Protein AF-A0A811XTU0-F1 (afdb_monomer_lite)

Structure (mmCIF, N/CA/C/O backbone):
data_AF-A0A811XTU0-F1
#
_entry.id   AF-A0A811XTU0-F1
#
loop_
_atom_site.group_PDB
_atom_site.id
_atom_site.type_symbol
_atom_site.label_atom_id
_atom_site.label_alt_id
_atom_site.label_comp_id
_atom_site.label_asym_id
_atom_site.label_entity_id
_atom_site.label_seq_id
_atom_site.pdbx_PDB_ins_code
_atom_site.Cartn_x
_atom_site.Cartn_y
_atom_site.Cartn_z
_atom_site.occupancy
_atom_site.B_iso_or_equiv
_atom_site.auth_seq_id
_atom_site.auth_comp_id
_atom_site.auth_asym_id
_atom_site.auth_atom_id
_atom_site.pdbx_PDB_model_num
ATOM 1 N N . MET A 1 1 ? -3.260 -1.398 10.319 1.00 84.06 1 MET A N 1
ATOM 2 C CA . MET A 1 1 ? -4.445 -1.169 9.437 1.00 84.06 1 MET A CA 1
ATOM 3 C C . MET A 1 1 ? -5.298 -2.436 9.455 1.00 84.06 1 MET A C 1
ATOM 5 O O . MET A 1 1 ? -4.727 -3.474 9.735 1.00 84.06 1 MET A O 1
ATOM 9 N N . HIS A 1 2 ? -6.619 -2.384 9.254 1.00 89.19 2 HIS A N 1
ATOM 10 C CA . HIS A 1 2 ? -7.423 -3.620 9.229 1.00 89.19 2 HIS A CA 1
ATOM 11 C C . HIS A 1 2 ? -7.182 -4.405 7.934 1.00 89.19 2 HIS A C 1
ATOM 13 O O . HIS A 1 2 ? -7.069 -3.763 6.881 1.00 89.19 2 HIS A O 1
ATOM 19 N N . ILE A 1 3 ? -7.145 -5.740 7.990 1.00 86.69 3 ILE A N 1
ATOM 20 C CA . ILE A 1 3 ? -6.855 -6.583 6.818 1.00 86.69 3 ILE A CA 1
ATOM 21 C C . ILE A 1 3 ? -7.876 -6.377 5.689 1.00 86.69 3 ILE A C 1
ATOM 23 O O . ILE A 1 3 ? -7.485 -5.993 4.588 1.00 86.69 3 ILE A O 1
ATOM 27 N N . GLY A 1 4 ? -9.180 -6.421 5.987 1.00 87.88 4 GLY A N 1
ATOM 28 C CA . GLY A 1 4 ? -10.233 -6.196 4.982 1.00 87.88 4 GLY A CA 1
ATOM 29 C C . GLY A 1 4 ? -10.192 -4.805 4.327 1.00 87.88 4 GLY A C 1
ATOM 30 O O . GLY A 1 4 ? -10.504 -4.628 3.148 1.00 87.88 4 GLY A O 1
ATOM 31 N N . LYS A 1 5 ? -9.728 -3.782 5.060 1.00 89.25 5 LYS A N 1
ATOM 32 C CA . LYS A 1 5 ? -9.505 -2.448 4.479 1.00 89.25 5 LYS A CA 1
ATOM 33 C C . LYS A 1 5 ? -8.296 -2.445 3.543 1.00 89.25 5 LYS A C 1
ATOM 35 O O . LYS A 1 5 ? -8.312 -1.739 2.538 1.00 89.25 5 LYS A O 1
ATOM 40 N N . ALA A 1 6 ? -7.252 -3.201 3.873 1.00 87.50 6 ALA A N 1
ATOM 41 C CA . ALA A 1 6 ? -6.055 -3.319 3.053 1.00 87.50 6 ALA A CA 1
ATOM 42 C C . ALA A 1 6 ? -6.293 -4.087 1.758 1.00 87.50 6 ALA A C 1
ATOM 44 O O . ALA A 1 6 ? -5.878 -3.617 0.699 1.00 87.50 6 ALA A O 1
ATOM 45 N N . THR A 1 7 ? -7.020 -5.200 1.815 1.00 87.94 7 THR A N 1
ATOM 46 C CA . THR A 1 7 ? -7.369 -5.968 0.616 1.00 87.94 7 THR A CA 1
ATOM 47 C C . THR A 1 7 ? -8.271 -5.161 -0.312 1.00 87.94 7 THR A C 1
ATOM 49 O O . THR A 1 7 ? -8.015 -5.102 -1.517 1.00 87.94 7 THR A O 1
ATOM 52 N N . LYS A 1 8 ? -9.253 -4.429 0.234 1.00 91.44 8 LYS A N 1
ATOM 53 C CA . LYS A 1 8 ? -10.057 -3.474 -0.544 1.00 91.44 8 LYS A CA 1
ATOM 54 C C . LYS A 1 8 ? -9.202 -2.380 -1.188 1.00 91.44 8 LYS A C 1
ATOM 56 O O . LYS A 1 8 ? -9.314 -2.162 -2.391 1.00 91.44 8 LYS A O 1
ATOM 61 N N . TYR A 1 9 ? -8.327 -1.737 -0.410 1.00 88.00 9 TYR A N 1
ATOM 62 C CA . TYR A 1 9 ? -7.431 -0.689 -0.909 1.00 88.00 9 TYR A CA 1
ATOM 63 C C . TYR A 1 9 ? -6.624 -1.167 -2.124 1.00 88.00 9 TYR A C 1
ATOM 65 O O . TYR A 1 9 ? -6.494 -0.462 -3.118 1.00 88.00 9 TYR A O 1
ATOM 73 N N . LEU A 1 10 ? -6.115 -2.394 -2.081 1.00 87.88 10 LEU A N 1
ATOM 74 C CA . LEU A 1 10 ? -5.299 -2.934 -3.165 1.00 87.88 10 LEU A CA 1
ATOM 75 C C . LEU A 1 10 ? -6.089 -3.284 -4.407 1.00 87.88 10 LEU A C 1
ATOM 77 O O . LEU A 1 10 ? -5.620 -3.002 -5.506 1.00 87.88 10 LEU A O 1
ATOM 81 N N . LYS A 1 11 ? -7.295 -3.833 -4.238 1.00 91.00 11 LYS A N 1
ATOM 82 C CA . LYS A 1 11 ? -8.228 -4.020 -5.352 1.00 91.00 11 LYS A CA 1
ATOM 83 C C . LYS A 1 11 ? -8.506 -2.672 -6.028 1.00 91.00 11 LYS A C 1
ATOM 85 O O . LYS A 1 11 ? -8.428 -2.571 -7.250 1.00 91.00 11 LYS A O 1
ATOM 90 N N . ASP A 1 12 ? -8.722 -1.617 -5.243 1.00 90.62 12 ASP A N 1
ATOM 91 C CA . ASP A 1 12 ? -8.933 -0.261 -5.760 1.00 90.62 12 ASP A CA 1
ATOM 92 C C . ASP A 1 12 ? -7.683 0.327 -6.444 1.00 90.62 12 ASP A C 1
ATOM 94 O O . ASP A 1 12 ? -7.819 1.051 -7.433 1.00 90.62 12 ASP A O 1
ATOM 98 N N . VAL A 1 13 ? -6.472 -0.007 -5.982 1.00 87.62 13 VAL A N 1
ATOM 99 C CA . VAL A 1 13 ? -5.205 0.374 -6.638 1.00 87.62 13 VAL A CA 1
ATOM 100 C C . VAL A 1 13 ? -5.031 -0.335 -7.978 1.00 87.62 13 VAL A C 1
ATOM 102 O O . VAL A 1 13 ? -4.662 0.310 -8.960 1.00 87.62 13 VAL A O 1
ATOM 105 N N . THR A 1 14 ? -5.330 -1.634 -8.062 1.00 90.25 14 THR A N 1
ATOM 106 C CA . THR A 1 14 ? -5.298 -2.380 -9.331 1.00 90.25 14 THR A CA 1
ATOM 107 C C . THR A 1 14 ? -6.293 -1.799 -10.337 1.00 90.25 14 THR A C 1
ATOM 109 O O . THR A 1 14 ? -5.982 -1.695 -11.521 1.00 90.25 14 THR A O 1
ATOM 112 N N . LEU A 1 15 ? -7.453 -1.344 -9.854 1.00 93.38 15 LEU A N 1
ATOM 113 C CA . LEU A 1 15 ? -8.471 -0.647 -10.646 1.00 93.38 15 LEU A CA 1
ATOM 114 C C . LEU A 1 15 ? -8.172 0.849 -10.871 1.00 93.38 15 LEU A C 1
ATOM 116 O O . LEU A 1 15 ? -9.004 1.546 -11.446 1.00 93.38 15 LEU A O 1
ATOM 120 N N . GLN A 1 16 ? -7.021 1.359 -10.414 1.00 86.88 16 GLN A N 1
ATOM 121 C CA . GLN A 1 16 ? -6.591 2.763 -10.536 1.00 86.88 16 GLN A CA 1
ATOM 122 C C . GLN A 1 16 ? -7.554 3.800 -9.917 1.00 86.88 16 GLN A C 1
ATOM 124 O O . GLN A 1 16 ? -7.492 4.995 -10.222 1.00 86.88 16 GLN A O 1
ATOM 129 N N . LYS A 1 17 ? -8.434 3.369 -9.007 1.00 89.25 17 LYS A N 1
ATOM 130 C CA . LYS A 1 17 ? -9.354 4.247 -8.264 1.00 89.25 17 LYS A CA 1
ATOM 131 C C . LYS A 1 17 ? -8.634 4.998 -7.148 1.00 89.25 17 LYS A C 1
ATOM 133 O O . LYS A 1 17 ? -8.980 6.136 -6.836 1.00 89.25 17 LYS A O 1
ATOM 138 N N . GLN A 1 18 ? -7.628 4.358 -6.558 1.00 86.69 18 GLN A N 1
ATOM 139 C CA . GLN A 1 18 ? -6.755 4.933 -5.540 1.00 86.69 18 GLN A CA 1
ATOM 140 C C . GLN A 1 18 ? -5.290 4.757 -5.943 1.00 86.69 18 GLN A C 1
ATOM 142 O O . GLN A 1 18 ? -4.940 3.827 -6.664 1.00 86.69 18 GLN A O 1
ATOM 147 N N . CYS A 1 19 ? -4.417 5.650 -5.473 1.00 86.19 19 CYS A N 1
ATOM 148 C CA . CYS A 1 19 ? -2.989 5.601 -5.785 1.00 86.19 19 CYS A CA 1
ATOM 149 C C . CYS A 1 19 ? -2.137 5.312 -4.545 1.00 86.19 19 CYS A C 1
ATOM 151 O O . CYS A 1 19 ? -2.495 5.704 -3.429 1.00 86.19 19 CYS A O 1
ATOM 153 N N . VAL A 1 20 ? -0.969 4.701 -4.757 1.00 87.81 20 VAL A N 1
ATOM 154 C CA . VAL A 1 20 ? 0.051 4.514 -3.717 1.00 87.81 20 VAL A CA 1
ATOM 155 C C . VAL A 1 20 ? 0.967 5.744 -3.678 1.00 87.81 20 VAL A C 1
ATOM 157 O O . VAL A 1 20 ? 1.590 6.074 -4.690 1.00 87.81 20 VAL A O 1
ATOM 160 N N . PRO A 1 21 ? 1.087 6.444 -2.538 1.00 87.88 21 PRO A N 1
ATOM 161 C CA . PRO A 1 21 ? 1.941 7.621 -2.443 1.00 87.88 21 PRO A CA 1
ATOM 162 C C . PRO A 1 21 ? 3.430 7.243 -2.358 1.00 87.88 21 PRO A C 1
ATOM 164 O O . PRO A 1 21 ? 3.888 6.645 -1.382 1.00 87.88 21 PRO A O 1
ATOM 167 N N . PHE A 1 22 ? 4.222 7.669 -3.344 1.00 87.38 22 PHE A N 1
ATOM 168 C CA . PHE A 1 22 ? 5.677 7.484 -3.364 1.00 87.38 22 PHE A CA 1
ATOM 169 C C . PHE A 1 22 ? 6.380 8.533 -2.493 1.00 87.38 22 PHE A C 1
ATOM 171 O O . PHE A 1 22 ? 6.582 9.672 -2.908 1.00 87.38 22 PHE A O 1
ATOM 178 N N . ARG A 1 23 ? 6.764 8.150 -1.269 1.00 86.50 23 ARG A N 1
ATOM 179 C CA . ARG A 1 23 ? 7.398 9.069 -0.302 1.00 86.50 23 ARG A CA 1
ATOM 180 C C . ARG A 1 23 ? 8.921 9.140 -0.404 1.00 86.50 23 ARG A C 1
ATOM 182 O O . ARG A 1 23 ? 9.480 10.228 -0.376 1.00 86.50 23 ARG A O 1
ATOM 189 N N . ARG A 1 24 ? 9.592 7.987 -0.489 1.00 90.00 24 ARG A N 1
ATOM 190 C CA . ARG A 1 24 ? 11.065 7.899 -0.448 1.00 90.00 24 ARG A CA 1
ATOM 191 C C . ARG A 1 24 ? 11.703 7.894 -1.835 1.00 90.00 24 ARG A C 1
ATOM 193 O O . ARG A 1 24 ? 12.684 8.589 -2.061 1.00 90.00 24 ARG A O 1
ATOM 200 N N . TYR A 1 25 ? 11.167 7.085 -2.744 1.00 89.50 25 TYR A N 1
ATOM 201 C CA . TYR A 1 25 ? 11.685 6.918 -4.102 1.00 89.50 25 TYR A CA 1
ATOM 202 C C . TYR A 1 25 ? 10.768 7.648 -5.086 1.00 89.50 25 TYR A C 1
ATOM 204 O O . TYR A 1 25 ? 9.874 7.045 -5.666 1.00 89.50 25 TYR A O 1
ATOM 212 N N . ASN A 1 26 ? 10.952 8.962 -5.214 1.00 89.88 26 ASN A N 1
ATOM 213 C CA . ASN A 1 26 ? 10.073 9.857 -5.979 1.00 89.88 26 ASN A CA 1
ATOM 214 C C . ASN A 1 26 ? 10.756 10.529 -7.190 1.00 89.88 26 ASN A C 1
ATOM 216 O O . ASN A 1 26 ? 10.162 11.395 -7.830 1.00 89.88 26 ASN A O 1
ATOM 220 N N . GLY A 1 27 ? 11.987 10.138 -7.534 1.00 92.56 27 GLY A N 1
ATOM 221 C CA . GLY A 1 27 ? 12.699 10.669 -8.698 1.00 92.56 27 GLY A CA 1
ATOM 222 C C . GLY A 1 27 ? 12.042 10.237 -10.012 1.00 92.56 27 GLY A C 1
ATOM 223 O O . GLY A 1 27 ? 12.000 9.049 -10.313 1.00 92.56 27 GLY A O 1
ATOM 224 N N . GLY A 1 28 ? 11.528 11.196 -10.787 1.00 91.50 28 GLY A N 1
ATOM 225 C CA . GLY A 1 28 ? 10.865 10.936 -12.073 1.00 91.50 28 GLY A CA 1
ATOM 226 C C . GLY A 1 28 ? 9.410 10.453 -11.975 1.00 91.50 28 GLY A C 1
ATOM 227 O O . GLY A 1 28 ? 8.817 10.130 -13.001 1.00 91.50 28 GLY A O 1
ATOM 228 N N . VAL A 1 29 ? 8.818 10.417 -10.775 1.00 90.19 29 VAL A N 1
ATOM 229 C CA . VAL A 1 29 ? 7.409 10.031 -10.581 1.00 90.19 29 VAL A CA 1
ATOM 230 C C . VAL A 1 29 ? 6.492 11.224 -10.879 1.00 90.19 29 VAL A C 1
ATOM 232 O O . VAL A 1 29 ? 6.717 12.333 -10.392 1.00 90.19 29 VAL A O 1
ATOM 235 N N . GLY A 1 30 ? 5.452 11.003 -11.688 1.00 86.56 30 GLY A N 1
ATOM 236 C CA . GLY A 1 30 ? 4.465 12.025 -12.051 1.00 86.56 30 GLY A CA 1
ATOM 237 C C . GLY A 1 30 ? 3.569 12.464 -10.884 1.00 86.56 30 GLY A C 1
ATOM 238 O O . GLY A 1 30 ? 3.470 11.796 -9.855 1.00 86.56 30 GLY A O 1
ATOM 239 N N . ARG A 1 31 ? 2.884 13.602 -11.044 1.00 87.19 31 ARG A N 1
ATOM 240 C CA . ARG A 1 31 ? 1.917 14.111 -10.056 1.00 87.19 31 ARG A CA 1
ATOM 241 C C . ARG A 1 31 ? 0.526 13.538 -10.336 1.00 87.19 31 ARG A C 1
ATOM 243 O O . ARG A 1 31 ? 0.100 13.514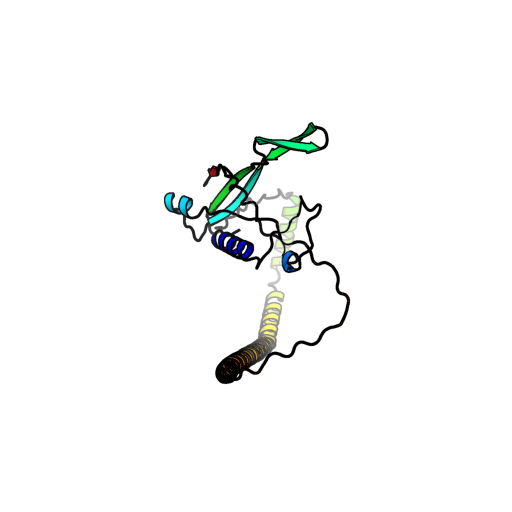 -11.484 1.00 87.19 31 ARG A O 1
ATOM 250 N N . CYS A 1 32 ? -0.198 13.146 -9.290 1.00 82.81 32 CYS A N 1
ATOM 251 C CA . CYS A 1 32 ? -1.586 12.688 -9.384 1.00 82.81 32 CYS A CA 1
ATOM 252 C C . CYS A 1 32 ? -2.454 13.374 -8.317 1.00 82.81 32 CYS A C 1
ATOM 254 O O . CYS A 1 32 ? -1.995 13.617 -7.201 1.00 82.81 32 CYS A O 1
ATOM 256 N N . VAL A 1 33 ? -3.711 13.683 -8.653 1.00 86.19 33 VAL A N 1
ATOM 257 C CA . VAL A 1 33 ? -4.674 14.338 -7.745 1.00 86.19 33 VAL A CA 1
ATOM 258 C C . VAL A 1 33 ? -5.077 13.415 -6.591 1.00 86.19 33 VAL A C 1
ATOM 260 O O . VAL A 1 33 ? -5.230 13.879 -5.462 1.00 86.19 33 VAL A O 1
ATOM 263 N N . GLN A 1 34 ? -5.166 12.107 -6.855 1.00 83.25 34 GLN A N 1
ATOM 264 C CA . GLN A 1 34 ? -5.522 11.075 -5.874 1.00 83.25 34 GLN A CA 1
ATOM 265 C C . GLN A 1 34 ? -4.530 11.018 -4.695 1.00 83.25 34 GLN A C 1
ATOM 267 O O . GLN A 1 34 ? -4.913 10.691 -3.576 1.00 83.25 34 GLN A O 1
ATOM 272 N N . ALA A 1 35 ? -3.271 11.425 -4.907 1.00 75.56 35 ALA A N 1
ATOM 273 C CA . ALA A 1 35 ? -2.214 11.378 -3.893 1.00 75.56 35 ALA A CA 1
ATOM 274 C C . ALA A 1 35 ? -2.381 12.416 -2.768 1.00 75.56 35 ALA A C 1
ATOM 276 O O . ALA A 1 35 ? -1.625 12.396 -1.796 1.00 75.56 35 ALA A O 1
ATOM 277 N N . LYS A 1 36 ? -3.367 13.320 -2.884 1.00 73.12 36 LYS A N 1
ATOM 278 C CA . LYS A 1 36 ? -3.736 14.260 -1.815 1.00 73.12 36 LYS A CA 1
ATOM 279 C C . LYS A 1 36 ? -4.350 13.553 -0.603 1.00 73.12 36 LYS A C 1
ATOM 281 O O . LYS A 1 36 ? -4.240 14.064 0.507 1.00 73.12 36 LYS A O 1
ATOM 286 N N . GLN A 1 37 ? -4.964 12.385 -0.799 1.00 64.06 37 GLN A N 1
ATOM 287 C CA . GLN A 1 37 ? -5.460 11.539 0.285 1.00 64.06 37 GLN A CA 1
ATOM 288 C C . GLN A 1 37 ? -4.298 10.662 0.768 1.00 64.06 37 GLN A C 1
ATOM 290 O O . GLN A 1 37 ? -3.879 9.716 0.106 1.00 64.06 37 GLN A O 1
ATOM 295 N N . GLY A 1 38 ? -3.673 11.075 1.868 1.00 50.31 38 GLY A N 1
ATOM 296 C CA . GLY A 1 38 ? -2.406 10.516 2.322 1.00 50.31 38 GLY A CA 1
ATOM 297 C C . GLY A 1 38 ? -2.462 9.055 2.788 1.00 50.31 38 GLY A C 1
ATOM 298 O O . GLY A 1 38 ? -3.397 8.633 3.454 1.00 50.31 38 GLY A O 1
ATOM 299 N N . LEU A 1 39 ? -1.341 8.374 2.524 1.00 47.50 39 LEU A N 1
ATOM 300 C CA . LEU A 1 39 ? -0.805 7.152 3.143 1.00 47.50 39 LEU A CA 1
ATOM 301 C C . LEU A 1 39 ? -1.655 5.881 3.086 1.00 47.50 39 LEU A C 1
ATOM 303 O O . LEU A 1 39 ? -2.455 5.616 3.976 1.00 47.50 39 LEU A O 1
ATOM 307 N N . TYR A 1 40 ? -1.297 4.996 2.160 1.00 51.34 40 TYR A N 1
ATOM 308 C CA . TYR A 1 40 ? -1.695 3.596 2.220 1.00 51.34 40 TYR A CA 1
ATOM 309 C C . TYR A 1 40 ? -0.540 2.725 1.714 1.00 51.34 40 TYR A C 1
ATOM 311 O O . TYR A 1 40 ? 0.018 2.963 0.641 1.00 51.34 40 TYR A O 1
ATOM 319 N N . THR A 1 41 ? -0.124 1.770 2.539 1.00 49.19 41 THR A N 1
ATOM 320 C CA . THR A 1 41 ? 0.929 0.790 2.249 1.00 49.19 41 THR A CA 1
ATOM 321 C C . THR A 1 41 ? 0.270 -0.532 1.867 1.00 49.19 41 THR A C 1
ATOM 323 O O . THR A 1 41 ? -0.649 -0.975 2.553 1.00 49.19 41 THR A O 1
ATOM 326 N N . GLY A 1 42 ? 0.698 -1.122 0.750 1.00 47.53 42 GLY A N 1
ATOM 327 C CA . GLY A 1 42 ? 0.087 -2.318 0.164 1.00 47.53 42 GLY A CA 1
ATOM 328 C C . GLY A 1 42 ? 0.431 -3.642 0.862 1.00 47.53 42 GLY A C 1
ATOM 329 O O . GLY A 1 42 ? 1.429 -3.721 1.572 1.00 47.53 42 GLY A O 1
ATOM 330 N N . LEU A 1 43 ? -0.395 -4.669 0.627 1.00 52.03 43 LEU A N 1
ATOM 331 C CA . LEU A 1 43 ? -0.369 -6.003 1.254 1.00 52.03 43 LEU A CA 1
ATOM 332 C C . LEU A 1 43 ? -0.936 -7.121 0.368 1.00 52.03 43 LEU A C 1
ATOM 334 O O . LEU A 1 43 ? -2.131 -7.180 0.116 1.00 52.03 43 LEU A O 1
ATOM 338 N N . VAL A 1 44 ? -0.135 -8.086 -0.048 1.00 49.25 44 VAL A N 1
ATOM 339 C CA . VAL A 1 44 ? -0.683 -9.244 -0.775 1.00 49.25 44 VAL A CA 1
ATOM 340 C C . VAL A 1 44 ? -1.249 -10.275 0.216 1.00 49.25 44 VAL A C 1
ATOM 342 O O . VAL A 1 44 ? -0.769 -10.354 1.341 1.00 49.25 44 VAL A O 1
ATOM 345 N N . ALA A 1 45 ? -2.308 -10.969 -0.217 1.00 54.94 45 ALA A N 1
ATOM 346 C CA . ALA A 1 45 ? -3.224 -11.822 0.545 1.00 54.94 45 ALA A CA 1
ATOM 347 C C . ALA A 1 45 ? -2.562 -12.724 1.600 1.00 54.94 45 ALA A C 1
ATOM 349 O O . ALA A 1 45 ? -1.601 -13.433 1.315 1.00 54.94 45 ALA A O 1
ATOM 350 N N . GLN A 1 46 ? -3.139 -12.678 2.801 1.00 56.91 46 GLN A N 1
ATOM 351 C CA . GLN A 1 46 ? -2.678 -13.353 4.016 1.00 56.91 46 GLN A CA 1
ATOM 352 C C . GLN A 1 46 ? -3.859 -13.943 4.819 1.00 56.91 46 GLN A C 1
ATOM 354 O O . GLN A 1 46 ? -3.664 -14.441 5.924 1.00 56.91 46 GLN A O 1
ATOM 359 N N . GLU A 1 47 ? -5.081 -13.826 4.280 1.00 60.50 47 GLU A N 1
ATOM 360 C CA . GLU A 1 47 ? -6.337 -14.238 4.925 1.00 60.50 47 GLU A CA 1
ATOM 361 C C . GLU A 1 47 ? -6.346 -15.769 5.130 1.00 60.50 47 GLU A C 1
ATOM 363 O O . GLU A 1 47 ? -6.571 -16.232 6.246 1.00 60.50 47 GLU A O 1
ATOM 368 N N . ASP A 1 48 ? -5.923 -16.534 4.117 1.00 59.91 48 ASP A N 1
ATOM 369 C CA . ASP A 1 48 ? -5.903 -18.007 4.137 1.00 59.91 48 ASP A CA 1
ATOM 370 C C . ASP A 1 48 ? -4.988 -18.608 5.233 1.00 59.91 48 ASP A C 1
ATOM 372 O O . ASP A 1 48 ? -5.290 -19.653 5.813 1.00 59.91 48 ASP A O 1
ATOM 376 N N . ASP A 1 49 ? -3.869 -17.948 5.561 1.00 68.12 49 ASP A N 1
ATOM 377 C CA . ASP A 1 49 ? -2.926 -18.438 6.581 1.00 68.12 49 ASP A CA 1
ATOM 378 C C . ASP A 1 49 ? -3.440 -18.217 8.016 1.00 68.12 49 ASP A C 1
ATOM 380 O O . ASP A 1 49 ? -3.033 -18.928 8.942 1.00 68.12 49 ASP A O 1
ATOM 384 N N . ALA A 1 50 ? -4.304 -17.215 8.214 1.00 64.12 50 ALA A N 1
ATOM 385 C CA . ALA A 1 50 ? -4.913 -16.922 9.508 1.00 64.12 50 ALA A CA 1
ATOM 386 C C . ALA A 1 50 ? -6.040 -17.914 9.829 1.00 64.12 50 ALA A C 1
ATOM 388 O O . ALA A 1 50 ? -6.110 -18.416 10.953 1.00 64.12 50 ALA A O 1
ATOM 389 N N . GLU A 1 51 ? -6.844 -18.274 8.822 1.00 67.88 51 GLU A N 1
ATOM 390 C CA . GLU A 1 51 ? -7.891 -19.297 8.934 1.00 67.88 51 GLU A CA 1
ATOM 391 C C . GLU A 1 51 ? -7.312 -20.653 9.352 1.00 67.88 51 GLU A C 1
ATOM 393 O O . GLU A 1 51 ? -7.856 -21.325 10.229 1.00 67.88 51 GLU A O 1
ATOM 398 N N . LEU A 1 52 ? -6.149 -21.027 8.804 1.00 71.88 52 LEU A N 1
ATOM 399 C CA . LEU A 1 52 ? -5.456 -22.265 9.172 1.00 71.88 52 LEU A CA 1
ATOM 400 C C . LEU A 1 52 ? -5.059 -22.303 10.659 1.00 71.88 52 LEU A C 1
ATOM 402 O O . LEU A 1 52 ? -4.995 -23.376 11.261 1.00 71.88 52 LEU A O 1
ATOM 406 N N . LYS A 1 53 ? -4.777 -21.140 11.253 1.00 75.81 53 LYS A N 1
ATOM 407 C CA . LYS A 1 53 ? -4.393 -21.003 12.665 1.00 75.81 53 LYS A CA 1
ATOM 408 C C . LYS A 1 53 ? -5.586 -20.799 13.599 1.00 75.81 53 LYS A C 1
ATOM 410 O O . LYS A 1 53 ? -5.383 -20.769 14.809 1.00 75.81 53 LYS A O 1
ATOM 415 N N . GLY A 1 54 ? -6.802 -20.700 13.056 1.00 78.00 54 GLY A N 1
ATOM 416 C CA . GLY A 1 54 ? -8.020 -20.441 13.824 1.00 78.00 54 GLY A CA 1
ATOM 417 C C . GLY A 1 54 ? -8.084 -19.030 14.410 1.00 78.00 54 GLY A C 1
ATOM 418 O O . GLY A 1 54 ? -8.771 -18.834 15.409 1.00 78.00 54 GLY A O 1
ATOM 419 N N . LEU A 1 55 ? -7.347 -18.085 13.820 1.00 82.12 55 LEU A N 1
ATOM 420 C CA . LEU A 1 55 ? -7.390 -16.671 14.186 1.00 82.12 55 LEU A CA 1
ATOM 421 C C . LEU A 1 55 ? -8.608 -16.011 13.525 1.00 82.12 55 LEU A C 1
ATOM 423 O O . LEU A 1 55 ? -8.995 -16.375 12.411 1.00 82.12 55 LEU A O 1
ATOM 427 N N . ASP A 1 56 ? -9.209 -15.038 14.201 1.00 83.31 56 ASP A N 1
ATOM 428 C CA . ASP A 1 56 ? -10.379 -14.325 13.702 1.00 83.31 56 ASP A CA 1
ATOM 429 C C . ASP A 1 56 ? -9.989 -13.319 12.608 1.00 83.31 56 ASP A C 1
ATOM 431 O O . ASP A 1 56 ? -9.376 -12.279 12.859 1.00 83.31 56 ASP A O 1
ATOM 435 N N . VAL A 1 57 ? -10.381 -13.621 11.368 1.00 80.44 57 VAL A N 1
ATOM 436 C CA . VAL A 1 57 ? -10.030 -12.830 10.179 1.00 80.44 57 VAL A CA 1
ATOM 437 C C . VAL A 1 57 ? -10.550 -11.391 10.267 1.00 80.44 57 VAL A C 1
ATOM 439 O O . VAL A 1 57 ? -9.908 -10.454 9.776 1.00 80.44 57 VAL A O 1
ATOM 442 N N . ASP A 1 58 ? -11.681 -11.198 10.946 1.00 83.00 58 ASP A N 1
ATOM 443 C CA . ASP A 1 58 ? -12.377 -9.917 11.052 1.00 83.00 58 ASP A CA 1
ATOM 444 C C . ASP A 1 58 ? -11.813 -8.980 12.127 1.00 83.00 58 ASP A C 1
ATOM 446 O O . ASP A 1 58 ? -12.227 -7.819 12.185 1.00 83.00 58 ASP A O 1
ATOM 450 N N . SER A 1 59 ? -10.866 -9.435 12.951 1.00 85.88 59 SER A N 1
ATOM 451 C CA . SER A 1 59 ? -10.181 -8.608 13.955 1.00 85.88 59 SER A CA 1
ATOM 452 C C . SER A 1 59 ? -8.674 -8.461 13.714 1.00 85.88 59 SER A C 1
ATOM 454 O O . SER A 1 59 ? -7.986 -7.748 14.461 1.00 85.88 59 SER A O 1
ATOM 456 N N . LEU A 1 60 ? -8.155 -9.043 12.625 1.00 88.06 60 LEU A N 1
ATOM 457 C CA . LEU A 1 60 ? -6.747 -8.953 12.247 1.00 88.06 60 LEU A CA 1
ATOM 458 C C . LEU A 1 60 ? -6.350 -7.534 11.842 1.00 88.06 60 LEU A C 1
ATOM 460 O O . LEU A 1 60 ? -6.844 -6.913 10.885 1.00 88.06 60 LEU A O 1
ATOM 464 N N . VAL A 1 61 ? -5.334 -7.043 12.539 1.00 88.38 61 VAL A N 1
ATOM 465 C CA . VAL A 1 61 ? -4.690 -5.779 12.240 1.00 88.38 61 VAL A CA 1
ATOM 466 C C . VAL A 1 61 ? -3.237 -6.018 11.889 1.00 88.38 61 VAL A C 1
ATOM 468 O O . VAL A 1 61 ? -2.508 -6.775 12.514 1.00 88.38 61 VAL A O 1
ATOM 471 N N . ILE A 1 62 ? -2.796 -5.294 10.871 1.00 88.88 62 ILE A N 1
ATOM 472 C CA . ILE A 1 62 ? -1.398 -5.290 10.475 1.00 88.88 62 ILE A CA 1
ATOM 473 C C . ILE A 1 62 ? -0.643 -4.392 11.431 1.00 88.88 62 ILE A C 1
ATOM 475 O O . ILE A 1 62 ? -0.893 -3.174 11.463 1.00 88.88 62 ILE A O 1
ATOM 479 N N . GLU A 1 63 ? 0.266 -5.006 12.170 1.00 89.56 63 GLU A N 1
ATOM 480 C CA . GLU A 1 63 ? 1.146 -4.340 13.113 1.00 89.56 63 GLU A CA 1
ATOM 481 C C . GLU A 1 63 ? 2.422 -3.881 12.419 1.00 89.56 63 GLU A C 1
ATOM 483 O O . GLU A 1 63 ? 2.789 -2.706 12.487 1.00 89.56 63 GLU A O 1
ATOM 488 N N . HIS A 1 64 ? 3.062 -4.794 11.687 1.00 87.62 64 HIS A N 1
ATOM 489 C CA . HIS A 1 64 ? 4.369 -4.549 11.105 1.00 87.62 64 HIS A CA 1
ATOM 490 C C . HIS A 1 64 ? 4.459 -5.065 9.670 1.00 87.62 64 HIS A C 1
ATOM 492 O O . HIS A 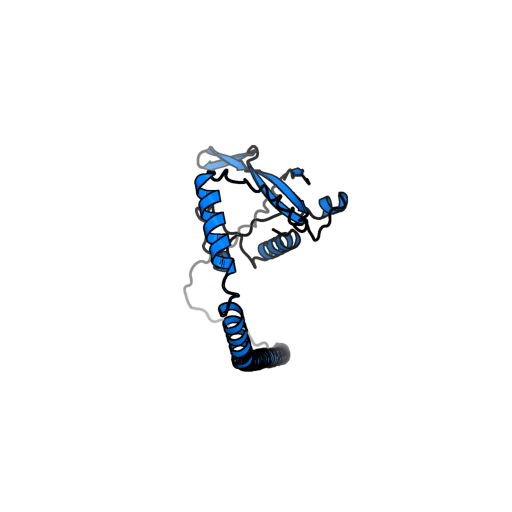1 64 ? 4.032 -6.176 9.362 1.00 87.62 64 HIS A O 1
ATOM 498 N N . ILE A 1 65 ? 5.049 -4.245 8.796 1.00 91.62 65 ILE A N 1
ATOM 499 C CA . ILE A 1 65 ? 5.413 -4.609 7.425 1.00 91.62 65 ILE A CA 1
ATOM 500 C C . ILE A 1 65 ? 6.850 -4.154 7.197 1.00 91.62 65 ILE A C 1
ATOM 502 O O . ILE A 1 65 ? 7.160 -2.968 7.345 1.00 91.62 65 ILE A O 1
ATOM 506 N N . GLN A 1 66 ? 7.703 -5.071 6.756 1.00 90.62 66 GLN A N 1
ATOM 507 C CA . GLN A 1 66 ? 9.080 -4.780 6.391 1.00 90.62 66 GLN A CA 1
ATOM 508 C C . GLN A 1 66 ? 9.405 -5.332 5.007 1.00 90.62 66 GLN A C 1
ATOM 510 O O . GLN A 1 66 ? 9.013 -6.435 4.636 1.00 90.62 66 GLN A O 1
ATOM 515 N N . VAL A 1 67 ? 10.147 -4.539 4.232 1.00 93.50 67 VAL A N 1
ATOM 516 C CA . VAL A 1 67 ? 10.623 -4.925 2.902 1.00 93.50 67 VAL A CA 1
ATOM 517 C C . VAL A 1 67 ? 12.137 -4.777 2.851 1.00 93.50 67 VAL A C 1
ATOM 519 O O . VAL A 1 67 ? 12.669 -3.668 2.940 1.00 93.50 67 VAL A O 1
ATOM 522 N N . ASN A 1 68 ? 12.825 -5.900 2.671 1.00 93.50 68 ASN A N 1
ATOM 523 C CA . ASN A 1 68 ? 14.277 -5.984 2.574 1.00 93.50 68 ASN A CA 1
ATOM 524 C C . ASN A 1 68 ? 14.707 -6.253 1.126 1.00 93.50 68 ASN A C 1
ATOM 526 O O . ASN A 1 68 ? 13.992 -6.880 0.345 1.00 93.50 68 ASN A O 1
ATOM 530 N N . LYS A 1 69 ? 15.898 -5.780 0.747 1.00 94.19 69 LYS A N 1
ATOM 531 C CA . LYS A 1 69 ? 16.477 -6.075 -0.573 1.00 94.19 69 LYS A CA 1
ATOM 532 C C . LYS A 1 69 ? 17.034 -7.494 -0.578 1.00 94.19 69 LYS A C 1
ATOM 534 O O . LYS A 1 69 ? 17.777 -7.849 0.331 1.00 94.19 69 LYS A O 1
ATOM 539 N N . ALA A 1 70 ? 16.724 -8.255 -1.620 1.00 94.69 70 ALA A N 1
ATOM 540 C CA . ALA A 1 70 ? 17.289 -9.580 -1.838 1.00 94.69 70 ALA A CA 1
ATOM 541 C C . ALA A 1 70 ? 18.503 -9.511 -2.796 1.00 94.69 70 ALA A C 1
ATOM 543 O O . ALA A 1 70 ? 18.723 -8.476 -3.446 1.00 94.69 70 ALA A O 1
ATOM 544 N N . PRO A 1 71 ? 19.323 -10.578 -2.885 1.00 95.31 71 PRO A N 1
ATOM 545 C CA . PRO A 1 71 ? 20.454 -10.637 -3.808 1.00 95.31 71 PRO A CA 1
ATOM 546 C C . PRO A 1 71 ? 20.029 -10.384 -5.260 1.00 95.31 71 PRO A C 1
ATOM 548 O O . PRO A 1 71 ? 19.061 -10.960 -5.748 1.00 95.31 71 PRO A O 1
ATOM 551 N N . LYS A 1 72 ? 20.756 -9.511 -5.966 1.00 94.94 72 LYS A N 1
ATOM 552 C CA . LYS A 1 72 ? 20.430 -9.138 -7.351 1.00 94.94 72 LYS A CA 1
ATOM 553 C C . LYS A 1 72 ? 20.796 -10.254 -8.322 1.00 94.94 72 LYS A C 1
ATOM 555 O O . LYS A 1 72 ? 21.902 -10.789 -8.240 1.00 94.94 72 LYS A O 1
ATOM 560 N N . MET A 1 73 ? 19.929 -10.525 -9.296 1.00 93.25 73 MET A N 1
ATOM 561 C CA . MET A 1 73 ? 20.257 -11.439 -10.394 1.00 93.25 73 MET A CA 1
ATOM 562 C C . MET A 1 73 ? 20.856 -10.656 -11.560 1.00 93.25 73 MET A C 1
ATOM 564 O O . MET A 1 73 ? 20.435 -9.531 -11.851 1.00 93.25 73 MET A O 1
ATOM 568 N N . GLN A 1 74 ? 21.862 -11.242 -12.206 1.00 94.56 74 GLN A N 1
ATOM 569 C CA . GLN A 1 74 ? 22.638 -10.568 -13.241 1.00 94.56 74 GLN A CA 1
ATOM 570 C C . GLN A 1 74 ? 22.175 -10.953 -14.645 1.00 94.56 74 GLN A C 1
ATOM 572 O O . GLN A 1 74 ? 22.150 -12.127 -15.003 1.00 94.56 74 GLN A O 1
ATOM 577 N N . HIS A 1 75 ? 21.909 -9.943 -15.467 1.00 95.12 75 HIS A N 1
ATOM 578 C CA . HIS A 1 75 ? 21.673 -10.057 -16.902 1.00 95.12 75 HIS A CA 1
ATOM 579 C C . HIS A 1 75 ? 22.591 -9.091 -17.660 1.00 95.12 75 HIS A C 1
ATOM 581 O O . HIS A 1 75 ? 23.238 -8.210 -17.081 1.00 95.12 75 HIS A O 1
ATOM 587 N N . ARG A 1 76 ? 22.656 -9.251 -18.983 1.00 96.31 76 ARG A N 1
ATOM 588 C CA . ARG A 1 76 ? 23.498 -8.437 -19.865 1.00 96.31 76 ARG A CA 1
ATOM 589 C C . ARG A 1 76 ? 22.646 -7.768 -20.931 1.00 96.31 76 ARG A C 1
ATOM 591 O O . ARG A 1 76 ? 21.791 -8.412 -21.529 1.00 96.31 76 ARG A O 1
ATOM 598 N N . ILE A 1 77 ? 22.928 -6.496 -21.192 1.00 97.19 77 ILE A N 1
ATOM 599 C CA . ILE A 1 77 ? 22.396 -5.759 -22.338 1.00 97.19 77 ILE A CA 1
ATOM 600 C C . ILE A 1 77 ? 23.563 -5.432 -23.263 1.00 97.19 77 ILE A C 1
ATOM 602 O O . ILE A 1 77 ? 24.506 -4.735 -22.873 1.00 97.19 77 ILE A O 1
ATOM 606 N N . TYR A 1 78 ? 23.474 -5.918 -24.497 1.00 96.50 78 TYR A N 1
ATOM 607 C CA . TYR A 1 78 ? 24.399 -5.563 -25.563 1.00 96.50 78 TYR A CA 1
ATOM 608 C C . TYR A 1 78 ? 24.029 -4.188 -26.119 1.00 96.50 78 TYR A C 1
ATOM 610 O O . TYR A 1 78 ? 22.870 -3.920 -26.438 1.00 96.50 78 TYR A O 1
ATOM 618 N N . LYS A 1 79 ? 25.015 -3.297 -26.203 1.00 96.81 79 LYS A N 1
ATOM 619 C CA . LYS A 1 79 ? 24.879 -1.952 -26.762 1.00 96.81 79 LYS A CA 1
ATOM 620 C C . LYS A 1 79 ? 25.790 -1.793 -27.980 1.00 96.81 79 LYS A C 1
ATOM 622 O O . LYS A 1 79 ? 26.552 -2.689 -28.340 1.00 96.81 79 LYS A O 1
ATOM 627 N N . ALA A 1 80 ? 25.691 -0.632 -28.620 1.00 96.50 80 ALA A N 1
ATOM 628 C CA . ALA A 1 80 ? 26.515 -0.278 -29.768 1.00 96.50 80 ALA A CA 1
ATOM 629 C C . ALA A 1 80 ? 28.022 -0.423 -29.478 1.00 96.50 80 ALA A C 1
ATOM 631 O O . ALA A 1 80 ? 28.464 -0.308 -28.330 1.00 96.50 80 ALA A O 1
ATOM 632 N N . HIS A 1 81 ? 28.795 -0.656 -30.543 1.00 96.75 81 HIS A N 1
ATOM 633 C CA . HIS A 1 81 ? 30.256 -0.813 -30.511 1.00 96.75 81 HIS A CA 1
ATOM 634 C C . HIS A 1 81 ? 30.758 -1.936 -29.586 1.00 96.75 81 HIS A C 1
ATOM 636 O O . HIS A 1 81 ? 31.827 -1.827 -28.997 1.00 96.75 81 HIS A O 1
ATOM 642 N N . GLY A 1 82 ? 29.976 -3.010 -29.420 1.00 95.69 82 GLY A N 1
ATOM 643 C CA . GLY A 1 82 ? 30.364 -4.156 -28.588 1.00 95.69 82 GLY A CA 1
ATOM 644 C C . GLY A 1 82 ? 30.355 -3.872 -27.082 1.00 95.69 82 GLY A C 1
ATOM 645 O O . GLY A 1 82 ? 30.841 -4.685 -26.298 1.00 95.69 82 GLY A O 1
ATOM 646 N N . ARG A 1 83 ? 29.794 -2.737 -26.646 1.00 97.06 83 ARG A N 1
ATOM 647 C CA . ARG A 1 83 ? 29.682 -2.401 -25.225 1.00 97.06 83 ARG A CA 1
ATOM 648 C C . ARG A 1 83 ? 28.673 -3.322 -24.536 1.00 97.06 83 ARG A C 1
ATOM 650 O O . ARG A 1 83 ? 27.527 -3.424 -24.968 1.00 97.06 83 ARG A O 1
ATOM 657 N N . ILE A 1 84 ? 29.071 -3.924 -23.417 1.00 97.38 84 ILE A N 1
ATOM 658 C CA . ILE A 1 84 ? 28.201 -4.767 -22.588 1.00 97.38 84 ILE A CA 1
ATOM 659 C C . ILE A 1 84 ? 27.914 -4.036 -21.278 1.00 97.38 84 ILE A C 1
ATOM 661 O O . ILE A 1 84 ? 28.831 -3.737 -20.516 1.00 97.38 84 ILE A O 1
ATOM 665 N N . ASN A 1 85 ? 26.637 -3.763 -21.007 1.00 95.50 85 ASN A N 1
ATOM 666 C CA . ASN A 1 85 ? 26.199 -3.170 -19.747 1.00 95.50 85 ASN A CA 1
ATOM 667 C C . ASN A 1 85 ? 25.441 -4.206 -18.897 1.00 95.50 85 ASN A C 1
ATOM 669 O O . ASN A 1 85 ? 24.712 -5.038 -19.447 1.00 95.50 85 ASN A O 1
ATOM 673 N N . PRO A 1 86 ? 25.552 -4.140 -17.561 1.00 95.81 86 PRO A N 1
ATOM 674 C CA . PRO A 1 86 ? 24.745 -4.966 -16.677 1.00 95.81 86 PRO A CA 1
ATOM 675 C C . PRO A 1 86 ? 23.282 -4.506 -16.675 1.00 95.81 86 PRO A C 1
ATOM 677 O O . PRO A 1 86 ? 22.994 -3.310 -16.611 1.00 95.81 86 PRO A O 1
ATOM 680 N N . TYR A 1 87 ? 22.367 -5.469 -16.673 1.00 95.12 87 TYR A N 1
ATOM 681 C CA . TYR A 1 87 ? 20.965 -5.275 -16.318 1.00 95.12 87 TYR A CA 1
ATOM 682 C C . TYR A 1 87 ? 20.664 -6.167 -15.126 1.00 95.12 87 TYR A C 1
ATOM 684 O O . TYR A 1 87 ? 20.847 -7.376 -15.191 1.00 95.12 87 TYR A O 1
ATOM 692 N N . MET A 1 88 ? 20.301 -5.561 -14.002 1.00 94.94 88 MET A N 1
ATOM 693 C CA . MET A 1 88 ? 20.203 -6.262 -12.726 1.00 94.94 88 MET A CA 1
ATOM 694 C C . MET A 1 88 ? 18.748 -6.298 -12.288 1.00 94.94 88 MET A C 1
ATOM 696 O O . MET A 1 88 ? 18.127 -5.239 -12.186 1.00 94.94 88 MET A O 1
ATOM 700 N N . SER A 1 89 ? 18.225 -7.484 -11.984 1.00 93.94 89 SER A N 1
ATOM 701 C CA . SER A 1 89 ? 16.931 -7.583 -11.312 1.00 93.94 89 SER A CA 1
ATOM 702 C C . SER A 1 89 ? 17.078 -7.178 -9.839 1.00 93.94 89 SER A C 1
ATOM 704 O O . SER A 1 89 ? 18.147 -7.313 -9.233 1.00 93.94 89 SER A O 1
ATOM 706 N N . SER A 1 90 ? 16.008 -6.641 -9.257 1.00 91.69 90 SER A N 1
ATOM 707 C CA . SER A 1 90 ? 15.972 -6.198 -7.859 1.00 91.69 90 SER A CA 1
ATOM 708 C C . SER A 1 90 ? 14.870 -6.927 -7.082 1.00 91.69 90 SER A C 1
ATOM 710 O O . SER A 1 90 ? 13.804 -6.345 -6.872 1.00 91.69 90 SER A O 1
ATOM 712 N N . PRO A 1 91 ? 15.097 -8.189 -6.679 1.00 95.38 91 PRO A N 1
ATOM 713 C CA . PRO A 1 91 ? 14.151 -8.924 -5.845 1.00 95.38 91 PRO A CA 1
ATOM 714 C C . PRO A 1 91 ? 14.095 -8.361 -4.413 1.00 95.38 91 PRO A C 1
ATOM 716 O O . PRO A 1 91 ? 15.004 -7.648 -3.964 1.00 95.38 91 PRO A O 1
ATOM 719 N N . CYS A 1 92 ? 13.033 -8.695 -3.677 1.00 92.94 92 CYS A N 1
ATOM 720 C CA . CYS A 1 92 ? 12.841 -8.288 -2.286 1.00 92.94 92 CYS A CA 1
ATOM 721 C C . CYS A 1 92 ? 12.282 -9.418 -1.411 1.00 92.94 92 CYS A C 1
ATOM 723 O O . CYS A 1 92 ? 11.606 -10.324 -1.894 1.00 92.94 92 CYS A O 1
ATOM 725 N N . HIS A 1 93 ? 12.568 -9.329 -0.112 1.00 91.00 93 HIS A N 1
ATOM 726 C CA . HIS A 1 93 ? 11.926 -10.122 0.932 1.00 91.00 93 HIS A CA 1
ATOM 727 C C . HIS A 1 93 ? 10.882 -9.252 1.619 1.00 91.00 93 HIS A C 1
ATOM 729 O O . HIS A 1 93 ? 11.185 -8.118 1.997 1.00 91.00 93 HIS A O 1
ATOM 735 N N . ILE A 1 94 ? 9.667 -9.773 1.744 1.00 90.50 94 ILE A N 1
ATOM 736 C CA . ILE A 1 94 ? 8.547 -9.077 2.371 1.00 90.50 94 ILE A CA 1
ATOM 737 C C . ILE A 1 94 ? 8.160 -9.874 3.610 1.00 90.50 94 ILE A C 1
ATOM 739 O O . ILE A 1 94 ? 7.871 -11.068 3.522 1.00 90.50 94 ILE A O 1
ATOM 743 N N . GLU A 1 95 ? 8.175 -9.194 4.747 1.00 88.50 95 GLU A N 1
ATOM 744 C CA . GLU A 1 95 ? 7.800 -9.730 6.047 1.00 88.50 95 GLU A CA 1
ATOM 745 C C . GLU A 1 95 ? 6.617 -8.925 6.573 1.00 88.50 95 GLU A C 1
ATOM 747 O O . GLU A 1 95 ? 6.604 -7.692 6.503 1.00 88.50 95 GLU A O 1
ATOM 752 N N . MET A 1 96 ? 5.615 -9.629 7.085 1.00 86.56 96 MET A N 1
ATOM 753 C CA . MET A 1 96 ? 4.416 -9.025 7.649 1.00 86.56 96 MET A CA 1
ATOM 754 C C . MET A 1 96 ? 3.993 -9.777 8.907 1.00 86.56 96 MET A C 1
ATOM 756 O O . MET A 1 96 ? 4.051 -11.008 8.950 1.00 86.56 96 MET A O 1
ATOM 760 N N . ILE A 1 97 ? 3.604 -9.009 9.923 1.00 89.31 97 ILE A N 1
ATOM 761 C CA . ILE A 1 97 ? 3.099 -9.501 11.204 1.00 89.31 97 ILE A CA 1
ATOM 762 C C . ILE A 1 97 ? 1.679 -8.971 11.361 1.00 89.31 97 ILE A C 1
ATOM 764 O O . ILE A 1 97 ? 1.446 -7.753 11.325 1.00 89.31 97 ILE A O 1
ATOM 768 N N . LEU A 1 98 ? 0.747 -9.907 11.499 1.00 88.50 98 LEU A N 1
ATOM 769 C CA . LEU A 1 98 ? -0.640 -9.635 11.839 1.00 88.50 98 LEU A CA 1
ATOM 770 C C . LEU A 1 98 ? -0.857 -10.009 13.297 1.00 88.50 98 LEU A C 1
ATOM 772 O O . LEU A 1 98 ? -0.386 -11.060 13.732 1.00 88.50 98 LEU A O 1
ATOM 776 N N . THR A 1 99 ? -1.584 -9.162 14.007 1.00 86.94 99 THR A N 1
ATOM 777 C CA . THR A 1 99 ? -2.019 -9.413 15.376 1.00 86.94 99 THR A CA 1
ATOM 778 C C . THR A 1 99 ? -3.512 -9.168 15.493 1.00 86.94 99 THR A C 1
ATOM 780 O O . THR A 1 99 ? -4.077 -8.286 14.833 1.00 86.94 99 THR A O 1
ATOM 783 N N . GLU A 1 100 ? -4.167 -9.974 16.318 1.00 85.94 100 GLU A N 1
ATOM 784 C CA . GLU A 1 100 ? -5.550 -9.733 16.707 1.00 85.94 100 GLU A CA 1
ATOM 785 C C . GLU A 1 100 ? -5.587 -8.560 17.684 1.00 85.94 100 GLU A C 1
ATOM 787 O O . GLU A 1 100 ? -4.805 -8.479 18.636 1.00 85.94 100 GLU A O 1
ATOM 792 N N . LYS A 1 101 ? -6.482 -7.601 17.444 1.00 81.00 101 LYS A N 1
ATOM 793 C CA . LYS A 1 101 ? -6.680 -6.514 18.402 1.00 81.00 101 LYS A CA 1
ATOM 794 C C . LYS A 1 101 ? -7.661 -6.929 19.488 1.00 81.00 101 LYS A C 1
ATOM 796 O O . LYS A 1 101 ? -8.869 -6.899 19.273 1.00 81.00 101 LYS A O 1
ATOM 801 N N . GLU A 1 102 ? -7.144 -7.172 20.685 1.00 69.38 102 GLU A N 1
ATOM 802 C CA . GLU A 1 102 ? -7.965 -7.293 21.889 1.00 69.38 102 GLU A CA 1
ATOM 803 C C . GLU A 1 102 ? -8.562 -5.937 22.312 1.00 69.38 102 GLU A C 1
ATOM 805 O O . GLU A 1 102 ? -7.951 -4.869 22.165 1.00 69.38 102 GLU A O 1
ATOM 810 N N . GLN A 1 103 ? -9.773 -5.968 22.877 1.00 64.75 103 GLN A N 1
ATOM 811 C CA . GLN A 1 103 ? -10.342 -4.809 23.561 1.00 64.75 103 GLN A CA 1
ATOM 812 C C . GLN A 1 103 ? -9.507 -4.506 24.806 1.00 64.75 103 GLN A C 1
ATOM 814 O O . GLN A 1 103 ? -9.345 -5.347 25.686 1.00 64.75 103 GLN A O 1
ATOM 819 N N . ILE A 1 104 ? -8.979 -3.284 24.880 1.00 69.56 104 ILE A N 1
ATOM 820 C CA . ILE A 1 104 ? -8.132 -2.841 25.986 1.00 69.56 104 ILE A CA 1
ATOM 821 C C . ILE A 1 104 ? -8.985 -2.809 27.259 1.00 69.56 104 ILE A C 1
ATOM 823 O O . ILE A 1 104 ? -9.755 -1.873 27.474 1.00 69.56 104 ILE A O 1
ATOM 827 N N . VAL A 1 105 ? -8.839 -3.819 28.114 1.00 67.75 105 VAL A N 1
ATOM 828 C CA . VAL A 1 105 ? -9.329 -3.755 29.492 1.00 67.75 105 VAL A CA 1
ATOM 829 C C . VAL A 1 105 ? -8.335 -2.886 30.265 1.00 67.75 105 VAL A C 1
ATOM 831 O O . VAL A 1 105 ? -7.155 -3.247 30.340 1.00 67.75 105 VAL A O 1
ATOM 834 N N . PRO A 1 106 ? -8.739 -1.721 30.807 1.00 76.88 106 PRO A N 1
ATOM 835 C CA . PRO A 1 106 ? -7.828 -0.895 31.583 1.00 76.88 106 PRO A CA 1
ATOM 836 C C . PRO A 1 106 ? -7.336 -1.699 32.789 1.00 76.88 106 PRO A C 1
ATOM 838 O O . PRO A 1 106 ? -8.129 -2.146 33.620 1.00 76.88 106 PRO A O 1
ATOM 841 N N . LYS A 1 107 ? -6.015 -1.899 32.878 1.00 76.00 107 LYS A N 1
ATOM 842 C CA . LYS A 1 107 ? -5.391 -2.419 34.098 1.00 76.00 107 LYS A CA 1
ATOM 843 C C . LYS A 1 107 ? -5.714 -1.446 35.238 1.00 76.00 107 LYS A C 1
ATOM 845 O O . LYS A 1 107 ? -5.519 -0.246 35.044 1.00 76.00 107 LYS A O 1
ATOM 850 N N . PRO A 1 108 ? -6.190 -1.922 36.401 1.00 70.38 108 PRO A N 1
ATOM 851 C CA . PRO A 1 108 ? -6.400 -1.048 37.544 1.00 70.38 108 PRO A CA 1
ATOM 852 C C . PRO A 1 108 ? -5.055 -0.435 37.946 1.00 70.38 108 PRO A C 1
ATOM 854 O O . PRO A 1 108 ? -4.079 -1.154 38.163 1.00 70.38 108 PRO A O 1
ATOM 857 N N . GLU A 1 109 ? -4.986 0.894 38.001 1.00 64.81 109 GLU A N 1
ATOM 858 C CA . GLU A 1 109 ? -3.831 1.591 38.558 1.00 64.81 109 GLU A CA 1
ATOM 859 C C . GLU A 1 109 ? -3.776 1.292 40.062 1.00 64.81 109 GLU A C 1
ATOM 861 O O . GLU A 1 109 ? -4.682 1.650 40.815 1.00 64.81 109 GLU A O 1
ATOM 866 N N . GLU A 1 110 ? -2.724 0.609 40.516 1.00 62.81 110 GLU A N 1
ATOM 867 C CA . GLU A 1 110 ? -2.424 0.531 41.942 1.00 62.81 110 GLU A CA 1
ATOM 868 C C . GLU A 1 110 ? -2.012 1.929 42.410 1.00 62.81 110 GLU A C 1
ATOM 870 O O . GLU A 1 110 ? -0.921 2.417 42.101 1.00 62.81 110 GLU A O 1
ATOM 875 N N . GLU A 1 111 ? -2.895 2.590 43.160 1.00 58.50 111 GLU A N 1
ATOM 876 C CA . GLU A 1 111 ? -2.588 3.820 43.884 1.00 58.50 111 GLU A CA 1
ATOM 877 C C . GLU A 1 111 ? -1.496 3.546 44.934 1.00 58.50 111 GLU A C 1
ATOM 879 O O . GLU A 1 111 ? -1.757 3.383 46.129 1.00 58.50 111 GLU A O 1
ATOM 884 N N . VAL A 1 112 ? -0.226 3.526 44.521 1.00 53.38 112 VAL A N 1
ATOM 885 C CA . VAL A 1 112 ? 0.901 3.610 45.453 1.00 53.38 112 VAL A CA 1
ATOM 886 C C . VAL A 1 112 ? 0.967 5.053 45.941 1.00 53.38 112 VAL A C 1
ATOM 888 O O . VAL A 1 112 ? 1.748 5.883 45.471 1.00 53.38 112 VAL A O 1
ATOM 891 N N . ALA A 1 113 ? 0.100 5.363 46.905 1.00 51.00 113 ALA A N 1
ATOM 892 C CA . ALA A 1 113 ? 0.107 6.604 47.649 1.00 51.00 113 ALA A CA 1
ATOM 893 C C . ALA A 1 113 ? 1.452 6.738 48.379 1.00 51.00 113 ALA A C 1
ATOM 895 O O . ALA A 1 113 ? 1.629 6.284 49.513 1.00 51.00 113 ALA A O 1
ATOM 896 N N . GLN A 1 114 ? 2.421 7.394 47.737 1.00 51.38 114 GLN A N 1
ATOM 897 C CA . GLN A 1 114 ? 3.634 7.862 48.392 1.00 51.38 114 GLN A CA 1
ATOM 898 C C . GLN A 1 114 ? 3.231 8.896 49.450 1.00 51.38 114 GLN A C 1
ATOM 900 O O . GLN A 1 114 ? 3.138 10.098 49.188 1.00 51.38 114 GLN A O 1
ATOM 905 N N . LYS A 1 115 ? 2.966 8.432 50.677 1.00 53.56 115 LYS A N 1
ATOM 906 C CA . LYS A 1 115 ? 2.751 9.297 51.838 1.00 53.56 115 LYS A CA 1
ATOM 907 C C . LYS A 1 115 ? 4.024 10.113 52.059 1.00 53.56 115 LYS A C 1
ATOM 909 O O . LYS A 1 115 ? 4.978 9.648 52.682 1.00 53.56 115 LYS A O 1
ATOM 914 N N . LYS A 1 116 ? 4.044 11.351 51.554 1.00 55.38 116 LYS A N 1
ATOM 915 C CA . LYS A 1 116 ? 5.072 12.343 51.892 1.00 55.38 116 LYS A CA 1
ATOM 916 C C . LYS A 1 116 ? 5.132 12.446 53.419 1.00 55.38 116 LYS A C 1
ATOM 918 O O . LYS A 1 116 ? 4.129 12.770 54.054 1.00 55.38 116 LYS A O 1
ATOM 923 N N . LYS A 1 117 ? 6.294 12.163 54.021 1.00 58.19 117 LYS A N 1
ATOM 924 C CA . LYS A 1 117 ? 6.523 12.345 55.464 1.00 58.19 117 LYS A CA 1
ATOM 925 C C . LYS A 1 117 ? 6.440 13.837 55.785 1.00 58.19 117 LYS A C 1
ATOM 927 O O . LYS A 1 117 ? 7.389 14.590 55.590 1.00 58.19 117 LYS A O 1
ATOM 932 N N . ILE A 1 118 ? 5.274 14.281 56.237 1.00 63.41 118 ILE A N 1
ATO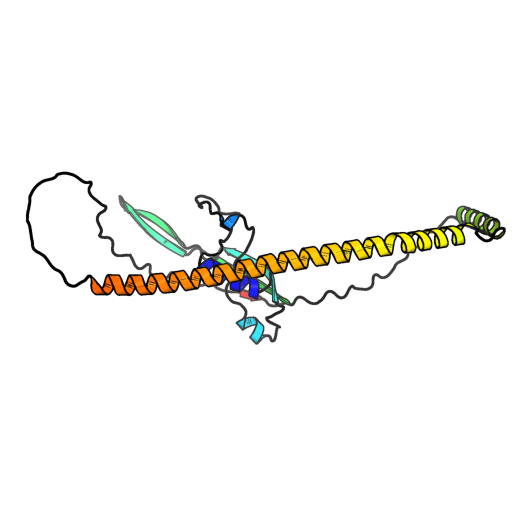M 933 C CA . ILE A 1 118 ? 5.059 15.660 56.669 1.00 63.41 118 ILE A CA 1
ATOM 934 C C . ILE A 1 118 ? 5.723 15.842 58.046 1.00 63.41 118 ILE A C 1
ATOM 936 O O . ILE A 1 118 ? 5.489 15.057 58.962 1.00 63.41 118 ILE A O 1
ATOM 940 N N . SER A 1 119 ? 6.547 16.884 58.202 1.00 73.50 119 SER A N 1
ATOM 941 C CA . SER A 1 119 ? 7.174 17.256 59.482 1.00 73.50 119 SER A CA 1
ATOM 942 C C . SER A 1 119 ? 6.127 17.449 60.590 1.00 73.50 119 SER A C 1
ATOM 944 O O . SER A 1 119 ? 5.099 18.099 60.373 1.00 73.50 119 SER A O 1
ATOM 946 N N . GLN A 1 120 ? 6.403 16.941 61.801 1.00 72.06 120 GLN A N 1
ATOM 947 C CA . GLN A 1 120 ? 5.489 16.981 62.957 1.00 72.06 120 GLN A CA 1
ATOM 948 C C . GLN A 1 120 ? 4.959 18.393 63.270 1.00 72.06 120 GLN A C 1
ATOM 950 O O . GLN A 1 120 ? 3.824 18.550 63.727 1.00 72.06 120 GLN A O 1
ATOM 955 N N . LYS A 1 121 ? 5.745 19.436 62.968 1.00 72.56 121 LYS A N 1
ATOM 956 C CA . LYS A 1 121 ? 5.364 20.842 63.175 1.00 72.56 121 LYS A CA 1
ATOM 957 C C . LYS A 1 121 ? 4.234 21.284 62.232 1.00 72.56 121 LYS A C 1
ATOM 959 O O . LYS A 1 121 ? 3.338 22.019 62.642 1.00 72.56 121 LYS A O 1
ATOM 964 N N . LYS A 1 122 ? 4.227 20.783 60.992 1.00 73.25 122 LYS A N 1
ATOM 965 C CA . LYS A 1 122 ? 3.192 21.071 59.984 1.00 73.25 122 LYS A CA 1
ATOM 966 C C . LYS A 1 122 ? 1.899 20.299 60.276 1.00 73.25 122 LYS A C 1
ATOM 968 O O . LYS A 1 122 ? 0.818 20.859 60.120 1.00 73.25 122 LYS A O 1
ATOM 973 N N . LEU A 1 123 ? 2.013 19.081 60.817 1.00 75.31 123 LEU A N 1
ATOM 974 C CA . LEU A 1 123 ? 0.861 18.293 61.268 1.00 75.31 123 LEU A CA 1
ATOM 975 C C . LEU A 1 123 ? 0.160 18.932 62.481 1.00 75.31 123 LEU A C 1
ATOM 977 O O . LEU A 1 123 ? -1.065 18.999 62.512 1.00 75.31 123 LEU A O 1
ATOM 981 N N . LYS A 1 124 ? 0.915 19.456 63.461 1.00 76.62 124 LYS A N 1
ATOM 982 C CA . LYS A 1 124 ? 0.335 20.196 64.600 1.00 76.62 124 LYS A CA 1
ATOM 983 C C . LYS A 1 124 ? -0.395 21.469 64.154 1.00 76.62 124 LYS A C 1
ATOM 985 O O . LYS A 1 124 ? -1.480 21.730 64.657 1.00 76.62 124 LYS A O 1
ATOM 990 N N . LYS A 1 125 ? 0.147 22.209 63.177 1.00 75.75 125 LYS A N 1
ATOM 991 C CA . LYS A 1 125 ? -0.505 23.407 62.616 1.00 75.75 125 LYS A CA 1
ATOM 992 C C . LYS A 1 125 ? -1.810 23.069 61.879 1.00 75.75 125 LYS A C 1
ATOM 994 O O . LYS A 1 125 ? -2.806 23.744 62.093 1.00 75.75 125 LYS A O 1
ATOM 999 N N . GLN A 1 126 ? -1.828 21.991 61.088 1.00 72.38 126 GLN A N 1
ATOM 1000 C CA . GLN A 1 126 ? -3.053 21.504 60.436 1.00 72.38 126 GLN A CA 1
ATOM 1001 C C . GLN A 1 126 ? -4.106 21.023 61.443 1.00 72.38 126 GLN A C 1
ATOM 1003 O O . GLN A 1 126 ? -5.285 21.298 61.257 1.00 72.38 126 GLN A O 1
ATOM 1008 N N . LYS A 1 127 ? -3.699 20.357 62.532 1.00 74.50 127 LYS A N 1
ATOM 1009 C CA . LYS A 1 127 ? -4.622 19.932 63.599 1.00 74.50 127 LYS A CA 1
ATOM 1010 C C . LYS A 1 127 ? -5.206 21.103 64.401 1.00 74.50 127 LYS A C 1
ATOM 1012 O O . LYS A 1 127 ? -6.325 20.982 64.880 1.00 74.50 127 LYS A O 1
ATOM 1017 N N . LEU A 1 128 ? -4.468 22.207 64.543 1.00 69.00 128 LEU A N 1
ATOM 1018 C CA . LEU A 1 128 ? -4.961 23.457 65.140 1.00 69.00 128 LEU A CA 1
ATOM 1019 C C . LEU A 1 128 ? -6.000 24.124 64.230 1.00 69.00 128 LEU A C 1
ATOM 1021 O O . LEU A 1 128 ? -7.124 24.337 64.661 1.00 69.00 128 LEU A O 1
ATOM 1025 N N . MET A 1 129 ? -5.680 24.292 62.943 1.00 65.31 129 MET A N 1
ATOM 1026 C CA . MET A 1 129 ? -6.622 24.825 61.945 1.00 65.31 129 MET A CA 1
ATOM 1027 C C . MET A 1 129 ? -7.897 23.973 61.818 1.00 65.31 129 MET A C 1
ATOM 1029 O O . MET A 1 129 ? -8.985 24.505 61.640 1.00 65.31 129 MET A O 1
ATOM 1033 N N . ALA A 1 130 ? -7.782 22.647 61.944 1.00 66.62 130 ALA A N 1
ATOM 1034 C CA . ALA A 1 130 ? -8.932 21.744 61.921 1.00 66.62 130 ALA A CA 1
ATOM 1035 C C . ALA A 1 130 ? -9.790 21.807 63.198 1.00 66.62 130 ALA A C 1
ATOM 1037 O O . ALA A 1 130 ? -10.968 21.477 63.134 1.00 66.62 130 ALA A O 1
ATOM 1038 N N . ARG A 1 131 ? -9.229 22.221 64.344 1.00 60.44 131 ARG A N 1
ATOM 1039 C CA . ARG A 1 131 ? -10.001 22.460 65.576 1.00 60.44 131 ARG A CA 1
ATOM 1040 C C . ARG A 1 131 ? -10.767 23.777 65.520 1.00 60.44 131 ARG A C 1
ATOM 1042 O O . ARG A 1 131 ? -11.911 23.810 65.957 1.00 60.44 131 ARG A O 1
ATOM 1049 N N . ASP A 1 132 ? -10.166 24.812 64.942 1.00 57.72 132 ASP A N 1
ATOM 1050 C CA . ASP A 1 132 ? -10.789 26.137 64.838 1.00 57.72 132 ASP A CA 1
ATOM 1051 C C . ASP A 1 132 ? -11.967 26.139 63.840 1.00 57.72 132 ASP A C 1
ATOM 1053 O O . ASP A 1 132 ? -12.938 26.871 64.014 1.00 57.72 132 ASP A O 1
ATOM 1057 N N . ASN A 1 133 ? -11.949 25.235 62.854 1.00 55.56 133 ASN A N 1
ATOM 1058 C CA . ASN A 1 133 ? -13.039 25.054 61.887 1.00 55.56 133 ASN A CA 1
ATOM 1059 C C . ASN A 1 133 ? -14.263 24.288 62.434 1.00 55.56 133 ASN A C 1
ATOM 1061 O O . ASN A 1 133 ? -15.256 24.157 61.723 1.00 55.56 133 ASN A O 1
ATOM 1065 N N . CYS A 1 134 ? -14.229 23.788 63.675 1.00 47.44 134 CYS A N 1
ATOM 1066 C CA . CYS A 1 134 ? -15.355 23.058 64.272 1.00 47.44 134 CYS A CA 1
ATOM 1067 C C . CYS A 1 134 ? -16.386 23.956 64.984 1.00 47.44 134 CYS A C 1
ATOM 1069 O O . CYS A 1 134 ? -17.307 23.422 65.596 1.00 47.44 134 CYS A O 1
ATOM 1071 N N . ILE A 1 135 ? -16.259 25.290 64.928 1.00 51.41 135 ILE A N 1
ATOM 1072 C CA . ILE A 1 135 ? -17.166 26.203 65.656 1.00 51.41 135 ILE A CA 1
ATOM 1073 C C . ILE A 1 135 ? -18.267 26.822 64.768 1.00 51.41 135 ILE A C 1
ATOM 1075 O O . ILE A 1 135 ? -19.217 27.385 65.298 1.00 51.41 135 ILE A O 1
ATOM 1079 N N . HIS A 1 136 ? -18.267 26.631 63.444 1.00 49.91 136 HIS A N 1
ATOM 1080 C CA . HIS A 1 136 ? -19.403 27.056 62.609 1.00 49.91 136 HIS A CA 1
ATOM 1081 C C . HIS A 1 136 ? -19.775 26.010 61.549 1.00 49.91 136 HIS A C 1
ATOM 1083 O O . HIS A 1 136 ? -18.985 25.778 60.632 1.00 49.91 136 HIS A O 1
ATOM 1089 N N . PRO A 1 137 ? -20.972 25.389 61.607 1.00 48.34 137 PRO A N 1
ATOM 1090 C CA . PRO A 1 137 ? -21.471 24.627 60.473 1.00 48.34 137 PRO A CA 1
ATOM 1091 C C . PRO A 1 137 ? -21.700 25.576 59.286 1.00 48.34 137 PRO A C 1
ATOM 1093 O O . PRO A 1 137 ? -22.422 26.566 59.380 1.00 48.34 137 PRO A O 1
ATOM 1096 N N . ASN A 1 138 ? -21.012 25.259 58.188 1.00 53.03 138 ASN A N 1
ATOM 1097 C CA . ASN A 1 138 ? -21.011 25.918 56.883 1.00 53.03 138 ASN A CA 1
ATOM 1098 C C . ASN A 1 138 ? -22.391 26.419 56.422 1.00 53.03 138 ASN A C 1
ATOM 1100 O O . ASN A 1 138 ? -23.256 25.625 56.066 1.00 53.03 138 ASN A O 1
ATOM 1104 N N . ILE A 1 139 ? -22.522 27.739 56.287 1.00 52.09 139 ILE A N 1
ATOM 1105 C CA . ILE A 1 139 ? -23.612 28.411 55.557 1.00 52.09 139 ILE A CA 1
ATOM 1106 C C . ILE A 1 139 ? -23.396 28.315 54.024 1.00 52.09 139 ILE A C 1
ATOM 1108 O O . ILE A 1 139 ? -24.341 28.352 53.248 1.00 52.09 139 ILE A O 1
ATOM 1112 N N . LEU A 1 140 ? -22.160 28.069 53.569 1.00 54.75 140 LEU A N 1
ATOM 1113 C CA . LEU A 1 140 ? -21.769 28.081 52.147 1.00 54.75 140 LEU A CA 1
ATOM 1114 C C . LEU A 1 140 ? -22.205 26.861 51.311 1.00 54.75 140 LEU A C 1
ATOM 1116 O O . LEU A 1 140 ? -22.116 26.907 50.084 1.00 54.75 140 LEU A O 1
ATOM 1120 N N . SER A 1 141 ? -22.644 25.758 51.927 1.00 58.53 141 SER A N 1
ATOM 1121 C CA . SER A 1 141 ? -23.048 24.545 51.193 1.00 58.53 141 SER A CA 1
ATOM 1122 C C . SER A 1 141 ? -24.504 24.571 50.719 1.00 58.53 141 SER A C 1
ATOM 1124 O O . SER A 1 141 ? -24.832 23.883 49.755 1.00 58.53 141 SER A O 1
ATOM 1126 N N . GLN A 1 142 ? -25.370 25.365 51.355 1.00 60.12 142 GLN A N 1
ATOM 1127 C CA . GLN A 1 142 ? -26.767 25.507 50.936 1.00 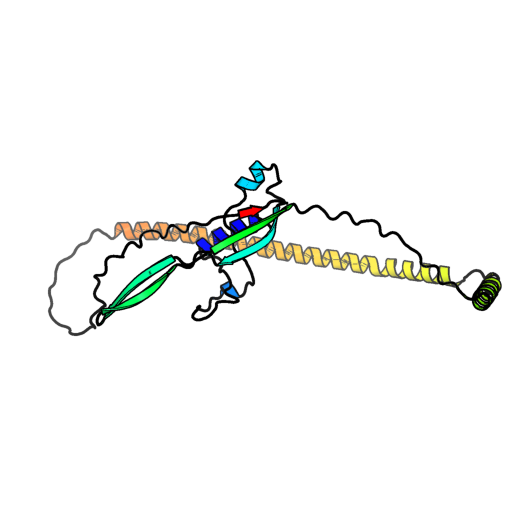60.12 142 GLN A CA 1
ATOM 1128 C C . GLN A 1 142 ? -26.903 26.484 49.761 1.00 60.12 142 GLN A C 1
ATOM 1130 O O . GLN A 1 142 ? -27.559 26.149 48.776 1.00 60.12 142 GLN A O 1
ATOM 1135 N N . ASP A 1 143 ? -26.213 27.626 49.793 1.00 64.62 143 ASP A N 1
ATOM 1136 C CA . ASP A 1 143 ? -26.317 28.654 48.744 1.00 64.62 143 ASP A CA 1
ATOM 1137 C C . ASP A 1 143 ? -25.832 28.161 47.372 1.00 64.62 143 ASP A C 1
ATOM 1139 O O . ASP A 1 143 ? -26.461 28.418 46.346 1.00 64.62 143 ASP A O 1
ATOM 1143 N N . LEU A 1 144 ? -24.749 27.379 47.347 1.00 69.75 144 LEU A N 1
ATOM 1144 C CA . LEU A 1 144 ? -24.220 26.780 46.118 1.00 69.75 144 LEU A CA 1
ATOM 1145 C C . LEU A 1 144 ? -25.167 25.733 45.520 1.00 69.75 144 LEU A C 1
ATOM 1147 O O . LEU A 1 144 ? -25.274 25.630 44.297 1.00 69.75 144 LEU A O 1
ATOM 1151 N N . PHE A 1 145 ? -25.875 24.983 46.366 1.00 75.75 145 PHE A N 1
ATOM 1152 C CA . PHE A 1 145 ? -26.841 23.984 45.918 1.00 75.75 145 PHE A CA 1
ATOM 1153 C C . PHE A 1 145 ? -28.079 24.645 45.297 1.00 75.75 145 PHE A C 1
ATOM 1155 O O . PHE A 1 145 ? -28.485 24.270 44.196 1.00 75.75 145 PHE A O 1
ATOM 1162 N N . TYR A 1 146 ? -28.628 25.684 45.938 1.00 76.62 146 TYR A N 1
ATOM 1163 C CA . TYR A 1 146 ? -29.746 26.450 45.375 1.00 76.62 146 TYR A CA 1
ATOM 1164 C C . TYR A 1 146 ? -29.352 27.217 44.106 1.00 76.62 146 TYR A C 1
ATOM 1166 O O . TYR A 1 146 ? -30.154 27.301 43.175 1.00 76.62 146 TYR A O 1
ATOM 1174 N N . PHE A 1 147 ? -28.114 27.714 44.016 1.00 77.81 147 PHE A N 1
ATOM 1175 C CA . PHE A 1 147 ? -27.611 28.382 42.815 1.00 77.81 147 PHE A CA 1
ATOM 1176 C C . PHE A 1 147 ? -27.510 27.426 41.616 1.00 77.81 147 PHE A C 1
ATOM 1178 O O . PHE A 1 147 ? -28.011 27.736 40.536 1.00 77.81 147 PHE A O 1
ATOM 1185 N N . LEU A 1 148 ? -26.934 26.234 41.810 1.00 76.25 148 LEU A N 1
ATOM 1186 C CA . LEU A 1 148 ? -26.854 25.198 40.773 1.00 76.25 148 LEU A CA 1
ATOM 1187 C C . LEU A 1 148 ? -28.235 24.686 40.351 1.00 76.25 148 LEU A C 1
ATOM 1189 O O . LEU A 1 148 ? -28.481 24.502 39.159 1.00 76.25 148 LEU A O 1
ATOM 1193 N N . PHE A 1 149 ? -29.147 24.493 41.307 1.00 80.56 149 PHE A N 1
ATOM 1194 C CA . PHE A 1 149 ? -30.503 24.031 41.022 1.00 80.56 149 PHE A CA 1
ATOM 1195 C C . PHE A 1 149 ? -31.320 25.076 40.246 1.00 80.56 149 PHE A C 1
ATOM 1197 O O . PHE A 1 149 ? -31.982 24.736 39.267 1.00 80.56 149 PHE A O 1
ATOM 1204 N N . SER A 1 150 ? -31.213 26.355 40.620 1.00 80.69 150 SER A N 1
ATOM 1205 C CA . SER A 1 150 ? -31.856 27.465 39.905 1.00 80.69 150 SER A CA 1
ATOM 1206 C C . SER A 1 150 ? -31.290 27.641 38.490 1.00 80.69 150 SER A C 1
ATOM 1208 O O . SER A 1 150 ? -32.042 27.790 37.526 1.00 80.69 150 SER A O 1
ATOM 1210 N N . PHE A 1 151 ? -29.967 27.529 38.339 1.00 81.31 151 PHE A N 1
ATOM 1211 C CA . PHE A 1 151 ? -29.307 27.590 37.036 1.00 81.31 151 PHE A CA 1
ATOM 1212 C C . PHE A 1 151 ? -29.764 26.449 36.120 1.00 81.31 151 PHE A C 1
ATOM 1214 O O . PHE A 1 151 ? -30.122 26.680 34.967 1.00 81.31 151 PHE A O 1
ATOM 1221 N N . LEU A 1 152 ? -29.830 25.219 36.634 1.00 80.94 152 LEU A N 1
ATOM 1222 C CA . LEU A 1 152 ? -30.304 24.080 35.855 1.00 80.94 152 LEU A CA 1
ATOM 1223 C C . LEU A 1 152 ? -31.781 24.244 35.469 1.00 80.94 152 LEU A C 1
ATOM 1225 O O . LEU A 1 152 ? -32.122 24.055 34.308 1.00 80.94 152 LEU A O 1
ATOM 1229 N N . PHE A 1 153 ? -32.648 24.660 36.394 1.00 84.88 153 PHE A N 1
ATOM 1230 C CA . PHE A 1 153 ? -34.076 24.837 36.114 1.00 84.88 153 PHE A CA 1
ATOM 1231 C C . PHE A 1 153 ? -34.346 25.905 35.043 1.00 84.88 153 PHE A C 1
ATOM 1233 O O . PHE A 1 153 ? -35.223 25.725 34.200 1.00 84.88 153 PHE A O 1
ATOM 1240 N N . PHE A 1 154 ? -33.570 26.991 35.034 1.00 83.94 154 PHE A N 1
ATOM 1241 C CA . PHE A 1 154 ? -33.746 28.071 34.065 1.00 83.94 154 PHE A CA 1
ATOM 1242 C C . PHE A 1 154 ? -33.135 27.753 32.690 1.00 83.94 154 PHE A C 1
ATOM 1244 O O . PHE A 1 154 ? -33.733 28.060 31.659 1.00 83.94 154 PHE A O 1
ATOM 1251 N N . PHE A 1 155 ? -31.961 27.112 32.647 1.00 82.38 155 PHE A N 1
ATOM 1252 C CA . PHE A 1 155 ? -31.230 26.886 31.394 1.00 82.38 155 PHE A CA 1
ATOM 1253 C C . PHE A 1 155 ? -31.567 25.566 30.690 1.00 82.38 155 PHE A C 1
ATOM 1255 O O . PHE A 1 155 ? -31.494 25.500 29.462 1.00 82.38 155 PHE A O 1
ATOM 1262 N N . LEU A 1 156 ? -31.978 24.523 31.417 1.00 84.88 156 LEU A N 1
ATOM 1263 C CA . LEU A 1 156 ? -32.333 23.225 30.835 1.00 84.88 156 LEU A CA 1
ATOM 1264 C C . LEU A 1 156 ? -33.463 23.292 29.782 1.00 84.88 156 LEU A C 1
ATOM 1266 O O . LEU A 1 156 ? -33.291 22.680 28.724 1.00 84.88 156 LEU A O 1
ATOM 1270 N N . PRO A 1 157 ? -34.579 24.035 29.971 1.00 84.88 157 PRO A N 1
ATOM 1271 C CA . PRO A 1 157 ? -35.622 24.116 28.944 1.00 84.88 157 PRO A CA 1
ATOM 1272 C C . PRO A 1 157 ? -35.158 24.859 27.685 1.00 84.88 157 PRO A C 1
ATOM 1274 O O . PRO A 1 157 ? -35.554 24.493 26.579 1.00 84.88 157 PRO A O 1
ATOM 1277 N N . PHE A 1 158 ? -34.280 25.857 27.829 1.00 86.81 158 PHE A N 1
ATOM 1278 C CA . PHE A 1 158 ? -33.686 26.570 26.694 1.00 86.81 158 PHE A CA 1
ATOM 1279 C C . PHE A 1 158 ? -32.730 25.672 25.897 1.00 86.81 158 PHE A C 1
ATOM 1281 O O . PHE A 1 158 ? -32.687 25.708 24.669 1.00 86.81 158 PHE A O 1
ATOM 1288 N N . PHE A 1 159 ? -31.987 24.814 26.593 1.00 85.25 159 PHE A N 1
ATOM 1289 C CA . PHE A 1 159 ? -31.077 23.870 25.956 1.00 85.25 159 PHE A CA 1
ATOM 1290 C C . PHE A 1 159 ? -31.828 22.751 25.219 1.00 85.25 159 PHE A C 1
ATOM 1292 O O . PHE A 1 159 ? -31.462 22.384 24.102 1.00 85.25 159 PHE A O 1
ATOM 1299 N N . LEU A 1 160 ? -32.915 22.247 25.811 1.00 86.44 160 LEU A N 1
ATOM 1300 C CA . LEU A 1 160 ? -33.784 21.243 25.194 1.00 86.44 160 LEU A CA 1
ATOM 1301 C C . LEU A 1 160 ? -34.503 21.788 23.954 1.00 86.44 160 LEU A C 1
ATOM 1303 O O . LEU A 1 160 ? -34.554 21.101 22.934 1.00 86.44 160 LEU A O 1
ATOM 1307 N N . SER A 1 161 ? -35.010 23.024 23.997 1.00 89.00 161 SER A N 1
ATOM 1308 C CA . SER A 1 161 ? -35.658 23.640 22.833 1.00 89.00 161 SER A CA 1
ATOM 1309 C C . SER A 1 161 ? -34.671 23.883 21.688 1.00 89.00 161 SER A C 1
ATOM 1311 O O . SER A 1 161 ? -34.995 23.603 20.533 1.00 89.00 161 SER A O 1
ATOM 1313 N N . PHE A 1 162 ? -33.439 24.300 21.997 1.00 91.06 162 PHE A N 1
ATOM 1314 C CA . PHE A 1 162 ? -32.368 24.442 21.011 1.00 91.06 162 PHE A CA 1
ATOM 1315 C C . PHE A 1 162 ? -31.995 23.104 20.354 1.00 91.06 162 PHE A C 1
ATOM 1317 O O . PHE A 1 162 ? -31.850 23.034 19.133 1.00 91.06 162 PHE A O 1
ATOM 1324 N N . PHE A 1 163 ? -31.895 22.024 21.134 1.00 88.88 163 PHE A N 1
ATOM 1325 C CA . PHE A 1 163 ? -31.603 20.690 20.601 1.00 88.88 163 PHE A CA 1
ATOM 1326 C C . PHE A 1 163 ? -32.725 20.146 19.711 1.00 88.88 163 PHE A C 1
ATOM 1328 O O . PHE A 1 163 ? -32.450 19.577 18.653 1.00 88.88 163 PHE A O 1
ATOM 1335 N N . LEU A 1 164 ? -33.988 20.351 20.097 1.00 87.25 164 LEU A N 1
ATOM 1336 C CA . LEU A 1 164 ? -35.135 19.978 19.265 1.00 87.25 164 LEU A CA 1
ATOM 1337 C C . LEU A 1 164 ? -35.174 20.783 17.961 1.00 87.25 164 LEU A C 1
ATOM 1339 O O . LEU A 1 164 ? -35.441 20.217 16.902 1.00 87.25 164 LEU A O 1
ATOM 1343 N N . PHE A 1 165 ? -34.835 22.072 18.016 1.00 91.38 165 PHE A N 1
ATOM 1344 C CA . PHE A 1 165 ? -34.709 22.916 16.833 1.00 91.38 165 PHE A CA 1
ATOM 1345 C C . PHE A 1 165 ? -33.598 22.415 15.898 1.00 91.38 165 PHE A C 1
ATOM 1347 O O . PHE A 1 165 ? -33.847 22.200 14.715 1.00 91.38 165 PHE A O 1
ATOM 1354 N N . LEU A 1 166 ? -32.399 22.128 16.417 1.00 89.25 166 LEU A N 1
ATOM 1355 C CA . LEU A 1 166 ? -31.307 21.555 15.618 1.00 89.25 166 LEU A CA 1
ATOM 1356 C C . LEU A 1 166 ? -31.693 20.217 14.982 1.00 89.25 166 LEU A C 1
ATOM 1358 O O . LEU A 1 166 ? -31.399 19.987 13.810 1.00 89.25 166 LEU A O 1
ATOM 1362 N N . SER A 1 167 ? -32.379 19.354 15.733 1.00 88.06 167 SER A N 1
ATOM 1363 C CA . SER A 1 167 ? -32.873 18.074 15.224 1.00 88.06 167 SER A CA 1
ATOM 1364 C C . SER A 1 167 ? -33.873 18.272 14.081 1.00 88.06 167 SER A C 1
ATOM 1366 O O . SER A 1 167 ? -33.772 17.603 13.053 1.00 88.06 167 SER A O 1
ATOM 1368 N N . PHE A 1 168 ? -34.794 19.232 14.194 1.00 90.75 168 PHE A N 1
ATOM 1369 C CA . PHE A 1 168 ? -35.735 19.554 13.120 1.00 90.75 168 PHE A CA 1
ATOM 1370 C C . PHE A 1 168 ? -35.017 20.021 11.845 1.00 90.75 168 PHE A C 1
ATOM 1372 O O . PHE A 1 168 ? -35.291 19.507 10.760 1.00 90.75 168 PHE A O 1
ATOM 1379 N N . PHE A 1 169 ? -34.043 20.929 11.9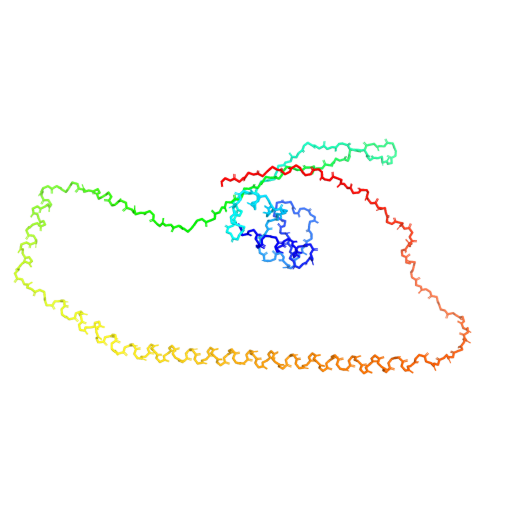70 1.00 89.38 169 PHE A N 1
ATOM 1380 C CA . PHE A 1 169 ? -33.249 21.399 10.829 1.00 89.38 169 PHE A CA 1
ATOM 1381 C C . PHE A 1 169 ? -32.415 20.285 10.195 1.00 89.38 169 PHE A C 1
ATOM 1383 O O . PHE A 1 169 ? -32.316 20.216 8.971 1.00 89.38 169 PHE A O 1
ATOM 1390 N N . PHE A 1 170 ? -31.849 19.389 11.003 1.00 89.56 170 PHE A N 1
ATOM 1391 C CA . PHE A 1 170 ? -31.083 18.249 10.511 1.00 89.56 170 PHE A CA 1
ATOM 1392 C C . PHE A 1 170 ? -31.963 17.257 9.737 1.00 89.56 170 PHE A C 1
ATOM 1394 O O . PHE A 1 170 ? -31.600 16.830 8.641 1.00 89.56 170 PHE A O 1
ATOM 1401 N N . ASN A 1 171 ? -33.153 16.946 10.257 1.00 86.12 171 ASN A N 1
ATOM 1402 C CA . ASN A 1 171 ? -34.125 16.094 9.570 1.00 86.12 171 ASN A CA 1
ATOM 1403 C C . ASN A 1 171 ? -34.638 16.740 8.273 1.00 86.12 171 ASN A C 1
ATOM 1405 O O . ASN A 1 171 ? -34.732 16.068 7.247 1.00 86.12 171 ASN A O 1
ATOM 1409 N N . PHE A 1 172 ? -34.901 18.050 8.282 1.00 88.75 172 PHE A N 1
ATOM 1410 C CA . PHE A 1 172 ? -35.275 18.792 7.078 1.00 88.75 172 PHE A CA 1
ATOM 1411 C C . PHE A 1 172 ? -34.156 18.781 6.026 1.00 88.75 172 PHE A C 1
ATOM 1413 O O . PHE A 1 172 ? -34.416 18.568 4.843 1.00 88.75 172 PHE A O 1
ATOM 1420 N N . TYR A 1 173 ? -32.902 18.949 6.451 1.00 85.69 173 TYR A N 1
ATOM 1421 C CA . TYR A 1 173 ? -31.741 18.882 5.566 1.00 85.69 173 TYR A CA 1
ATOM 1422 C C . TYR A 1 173 ? -31.573 17.488 4.937 1.00 85.69 173 TYR A C 1
ATOM 1424 O O . TYR A 1 173 ? -31.356 17.386 3.729 1.00 85.69 173 TYR A O 1
ATOM 1432 N N . LEU A 1 174 ? -31.755 16.414 5.715 1.00 84.06 174 LEU A N 1
ATOM 1433 C CA . LEU A 1 174 ? -31.753 15.041 5.195 1.00 84.06 174 LEU A CA 1
ATOM 1434 C C . LEU A 1 174 ? -32.893 14.790 4.201 1.00 84.06 174 LEU A C 1
ATOM 1436 O O . LEU A 1 174 ? -32.656 14.206 3.145 1.00 84.06 174 LEU A O 1
ATOM 1440 N N . PHE A 1 175 ? -34.104 15.275 4.481 1.00 85.25 175 PHE A N 1
ATOM 1441 C CA . PHE A 1 175 ? -35.232 15.183 3.549 1.00 85.25 175 PHE A CA 1
ATOM 1442 C C . PHE A 1 175 ? -34.941 15.902 2.219 1.00 85.25 175 PHE A C 1
ATOM 1444 O O . PHE A 1 175 ? -35.208 15.373 1.138 1.00 85.25 175 PHE A O 1
ATOM 1451 N N . MET A 1 176 ? -34.319 17.080 2.281 1.00 83.06 176 MET A N 1
ATOM 1452 C CA . MET A 1 176 ? -33.865 17.822 1.102 1.00 83.06 176 MET A CA 1
ATOM 1453 C C . MET A 1 176 ? -32.833 17.028 0.283 1.00 83.06 176 MET A C 1
ATOM 1455 O O . MET A 1 176 ? -32.915 16.992 -0.941 1.00 83.06 176 MET A O 1
ATOM 1459 N N . ILE A 1 177 ? -31.894 16.337 0.935 1.00 79.19 177 ILE A N 1
ATOM 1460 C CA . ILE A 1 177 ? -30.921 15.471 0.248 1.00 79.19 177 ILE A CA 1
ATOM 1461 C C . ILE A 1 177 ? -31.613 14.279 -0.430 1.00 79.19 177 ILE A C 1
ATOM 1463 O O . ILE A 1 177 ? -31.339 13.996 -1.596 1.00 79.19 177 ILE A O 1
ATOM 1467 N N . VAL A 1 178 ? -32.528 13.595 0.263 1.00 76.75 178 VAL A N 1
ATOM 1468 C CA . VAL A 1 178 ? -33.230 12.417 -0.281 1.00 76.75 178 VAL A CA 1
ATOM 1469 C C . VAL A 1 178 ? -34.096 12.796 -1.486 1.00 76.75 178 VAL A C 1
ATOM 1471 O O . VAL A 1 178 ? -34.035 12.131 -2.519 1.00 76.75 178 VAL A O 1
ATOM 1474 N N . THR A 1 179 ? -34.826 13.911 -1.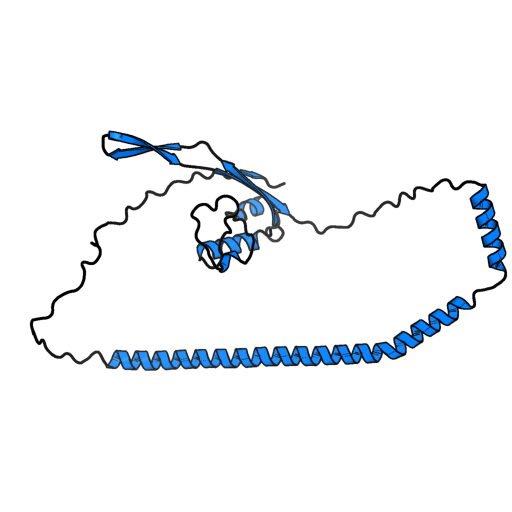406 1.00 69.81 179 THR A N 1
ATOM 1475 C CA . THR A 1 179 ? -35.671 14.407 -2.509 1.00 69.81 179 THR A CA 1
ATOM 1476 C C . THR A 1 179 ? -34.876 14.913 -3.719 1.00 69.81 179 THR A C 1
ATOM 1478 O O . THR A 1 179 ? -35.376 14.882 -4.846 1.00 69.81 179 THR A O 1
ATOM 1481 N N . GLN A 1 180 ? -33.637 15.380 -3.537 1.00 63.88 180 GLN A N 1
ATOM 1482 C CA . GLN A 1 180 ? -32.721 15.650 -4.656 1.00 63.88 180 GLN A CA 1
ATOM 1483 C C . GLN A 1 180 ? -32.220 14.339 -5.282 1.00 63.88 180 GLN A C 1
ATOM 1485 O O . GLN A 1 180 ? -32.229 14.202 -6.505 1.00 63.88 180 GLN A O 1
ATOM 1490 N N . GLY A 1 181 ? -31.877 13.347 -4.453 1.00 67.62 181 GLY A N 1
ATOM 1491 C CA . GLY A 1 181 ? -31.406 12.035 -4.903 1.00 67.62 181 GLY A CA 1
ATOM 1492 C C . GLY A 1 181 ? -32.461 11.193 -5.634 1.00 67.62 181 GLY A C 1
ATOM 1493 O O . GLY A 1 181 ? -32.111 10.334 -6.442 1.00 67.62 181 GLY A O 1
ATOM 1494 N N . GLU A 1 182 ? -33.754 11.407 -5.388 1.00 67.00 182 GLU A N 1
ATOM 1495 C CA . GLU A 1 182 ? -34.833 10.783 -6.174 1.00 67.00 182 GLU A CA 1
ATOM 1496 C C . GLU A 1 182 ? -35.033 11.461 -7.536 1.00 67.00 182 GLU A C 1
ATOM 1498 O O . GLU A 1 182 ? -35.137 10.768 -8.548 1.00 67.00 182 GLU A O 1
ATOM 1503 N N . ARG A 1 183 ? -34.948 12.797 -7.597 1.00 60.94 183 ARG A N 1
ATOM 1504 C CA . ARG A 1 183 ? -35.013 13.559 -8.861 1.00 60.94 183 ARG A CA 1
ATOM 1505 C C . ARG A 1 183 ? -33.834 13.310 -9.799 1.00 60.94 183 ARG A C 1
ATOM 1507 O O . ARG A 1 183 ? -33.957 13.506 -11.007 1.00 60.94 183 ARG A O 1
ATOM 1514 N N . GLU A 1 184 ? -32.668 12.946 -9.277 1.00 62.50 184 GLU A N 1
ATOM 1515 C CA . GLU A 1 184 ? -31.523 12.555 -10.112 1.00 62.50 184 GLU A CA 1
ATOM 1516 C C . GLU A 1 184 ? -31.694 11.146 -10.692 1.00 62.50 184 GLU A C 1
ATOM 1518 O O . GLU A 1 184 ? -31.435 10.946 -11.878 1.00 62.50 184 GLU A O 1
ATOM 1523 N N . ARG A 1 185 ? -32.250 10.209 -9.910 1.00 63.97 185 ARG A N 1
ATOM 1524 C CA . ARG A 1 185 ? -32.577 8.846 -10.367 1.00 63.97 185 ARG A CA 1
ATOM 1525 C C . ARG A 1 185 ? -33.694 8.798 -11.414 1.00 63.97 185 ARG A C 1
ATOM 1527 O O . ARG A 1 185 ? -33.776 7.842 -12.182 1.00 63.97 185 ARG A O 1
ATOM 1534 N N . GLU A 1 186 ? -34.586 9.783 -11.452 1.00 67.56 186 GLU A N 1
ATOM 1535 C CA . GLU A 1 186 ? -35.576 9.919 -12.535 1.00 67.56 186 GLU A CA 1
ATOM 1536 C C . GLU A 1 186 ? -34.954 10.473 -13.822 1.00 67.56 186 GLU A C 1
ATOM 1538 O O . GLU A 1 186 ? -35.187 9.916 -14.892 1.00 67.56 186 GLU A O 1
ATOM 1543 N N . ARG A 1 187 ? -34.064 11.469 -13.717 1.00 66.75 187 ARG A N 1
ATOM 1544 C CA . ARG A 1 187 ? -33.331 12.031 -14.868 1.00 66.75 187 ARG A CA 1
ATOM 1545 C C . ARG A 1 187 ? -32.357 11.050 -15.525 1.00 66.75 187 ARG A C 1
ATOM 1547 O O . ARG A 1 187 ? -31.974 11.243 -16.675 1.00 66.75 187 ARG A O 1
ATOM 1554 N N . GLU A 1 188 ? -31.884 10.036 -14.807 1.00 68.56 188 GLU A N 1
ATOM 1555 C CA . GLU A 1 188 ? -31.113 8.938 -15.409 1.00 68.56 188 GLU A CA 1
ATOM 1556 C C . GLU A 1 188 ? -32.005 7.986 -16.208 1.00 68.56 188 GLU A C 1
ATOM 1558 O O . GLU A 1 188 ? -31.670 7.661 -17.342 1.00 68.56 188 GLU A O 1
ATOM 1563 N N . ARG A 1 189 ? -33.185 7.638 -15.681 1.00 71.12 189 ARG A N 1
ATOM 1564 C CA . ARG A 1 189 ? -34.155 6.781 -16.382 1.00 71.12 189 ARG A CA 1
ATOM 1565 C C . ARG A 1 189 ? -34.712 7.425 -17.653 1.00 71.12 189 ARG A C 1
ATOM 1567 O O . ARG A 1 189 ? -34.999 6.721 -18.613 1.00 71.12 189 ARG A O 1
ATOM 1574 N N . GLU A 1 190 ? -34.865 8.746 -17.680 1.00 72.56 190 GLU A N 1
ATOM 1575 C CA . GLU A 1 190 ? -35.248 9.469 -18.903 1.00 72.56 190 GLU A CA 1
ATOM 1576 C C . GLU A 1 190 ? -34.135 9.451 -19.957 1.00 72.56 190 GLU A C 1
ATOM 1578 O O . GLU A 1 190 ? -34.417 9.190 -21.123 1.00 72.56 190 GLU A O 1
ATOM 1583 N N . ARG A 1 191 ? -32.869 9.620 -19.550 1.00 71.88 191 ARG A N 1
ATOM 1584 C CA . ARG A 1 191 ? -31.717 9.533 -20.464 1.00 71.88 191 ARG A CA 1
ATOM 1585 C C . ARG A 1 191 ? -31.539 8.140 -21.065 1.00 71.88 191 ARG A C 1
ATOM 1587 O O . ARG A 1 191 ? -31.150 8.032 -22.222 1.00 71.88 191 ARG A O 1
ATOM 1594 N N . GLU A 1 192 ? -31.837 7.088 -20.307 1.00 72.19 192 GLU A N 1
ATOM 1595 C CA . GLU A 1 192 ? -31.843 5.716 -20.832 1.00 72.19 192 GLU A CA 1
ATOM 1596 C C . GLU A 1 192 ? -32.928 5.524 -21.899 1.00 72.19 192 GLU A C 1
ATOM 1598 O O . GLU A 1 192 ? -32.641 4.982 -22.962 1.00 72.19 192 GLU A O 1
ATOM 1603 N N . ARG A 1 193 ? -34.141 6.051 -21.678 1.00 74.50 193 ARG A N 1
ATOM 1604 C CA . ARG A 1 193 ? -35.226 5.987 -22.674 1.00 74.50 193 ARG A CA 1
ATOM 1605 C C . ARG A 1 193 ? -34.907 6.777 -23.939 1.00 74.50 193 ARG A C 1
ATOM 1607 O O . ARG A 1 193 ? -35.201 6.298 -25.024 1.00 74.50 193 ARG A O 1
ATOM 1614 N N . GLU A 1 194 ? -34.311 7.962 -23.810 1.00 72.31 194 GLU A N 1
ATOM 1615 C CA . GLU A 1 194 ? -33.874 8.768 -24.959 1.00 72.31 194 GLU A CA 1
ATOM 1616 C C . GLU A 1 194 ? -32.752 8.079 -25.751 1.00 72.31 194 GLU A C 1
ATOM 1618 O O . GLU A 1 194 ? -32.745 8.129 -26.981 1.00 72.31 194 GLU A O 1
ATOM 1623 N N . ALA A 1 195 ? -31.830 7.394 -25.065 1.00 71.56 195 ALA A N 1
ATOM 1624 C CA . ALA A 1 195 ? -30.784 6.609 -25.714 1.00 71.56 195 ALA A CA 1
ATOM 1625 C C . ALA A 1 195 ? -31.355 5.405 -26.486 1.00 71.56 195 ALA A C 1
ATOM 1627 O O . ALA A 1 195 ? -30.856 5.085 -27.565 1.00 71.56 195 ALA A O 1
ATOM 1628 N N . GLU A 1 196 ? -32.417 4.770 -25.979 1.00 68.44 196 GLU A N 1
ATOM 1629 C CA . GLU A 1 196 ? -33.123 3.692 -26.683 1.00 68.44 196 GLU A CA 1
ATOM 1630 C C . GLU A 1 196 ? -33.825 4.200 -27.953 1.00 68.44 196 GLU A C 1
ATOM 1632 O O . GLU A 1 196 ? -33.616 3.633 -29.027 1.00 68.44 196 GLU A O 1
ATOM 1637 N N . THR A 1 197 ? -34.565 5.316 -27.896 1.00 69.25 197 THR A N 1
ATOM 1638 C CA . THR A 1 197 ? -35.191 5.907 -29.098 1.00 69.25 197 THR A CA 1
ATOM 1639 C C . THR A 1 197 ? -34.163 6.373 -30.127 1.00 69.25 197 THR A C 1
ATOM 1641 O O . THR A 1 197 ? -34.410 6.298 -31.333 1.00 69.25 197 THR A O 1
ATOM 1644 N N . GLN A 1 198 ? -33.000 6.850 -29.678 1.00 65.00 198 GLN A N 1
ATOM 1645 C CA . GLN A 1 198 ? -31.921 7.273 -30.568 1.00 65.00 198 GLN A CA 1
ATOM 1646 C C . GLN A 1 198 ? -31.236 6.075 -31.248 1.00 65.00 198 GLN A C 1
ATOM 1648 O O . GLN A 1 198 ? -30.957 6.138 -32.445 1.00 65.00 198 GLN A O 1
ATOM 1653 N N . ALA A 1 199 ? -31.057 4.959 -30.535 1.00 64.06 199 ALA A N 1
ATOM 1654 C CA . ALA A 1 199 ? -30.545 3.713 -31.103 1.00 64.06 199 ALA A CA 1
ATOM 1655 C C . ALA A 1 199 ? -31.503 3.104 -32.147 1.00 64.06 199 ALA A C 1
ATOM 1657 O O . ALA A 1 199 ? -31.055 2.609 -33.185 1.00 64.06 199 ALA A O 1
ATOM 1658 N N . GLU A 1 200 ? -32.818 3.189 -31.926 1.00 59.69 200 GLU A N 1
ATOM 1659 C CA . GLU A 1 200 ? -33.822 2.762 -32.911 1.00 59.69 200 GLU A CA 1
ATOM 1660 C C . GLU A 1 200 ? -33.840 3.665 -34.158 1.00 59.69 200 GLU A C 1
ATOM 1662 O O . GLU A 1 200 ? -33.936 3.174 -35.287 1.00 59.69 200 GLU A O 1
ATOM 1667 N N . GLY A 1 201 ? -33.676 4.981 -33.979 1.00 59.94 201 GLY A N 1
ATOM 1668 C CA . GLY A 1 201 ? -33.567 5.942 -35.082 1.00 59.94 201 GLY A CA 1
ATOM 1669 C C . GLY A 1 201 ? -32.307 5.754 -35.937 1.00 59.94 201 GLY A C 1
ATOM 1670 O O . GLY A 1 201 ? -32.364 5.879 -37.163 1.00 59.94 201 GLY A O 1
ATOM 1671 N N . GLU A 1 202 ? -31.178 5.402 -35.318 1.00 56.53 202 GLU A N 1
ATOM 1672 C CA . GLU A 1 202 ? -29.921 5.118 -36.022 1.00 56.53 202 GLU A CA 1
ATOM 1673 C C . GLU A 1 202 ? -29.955 3.775 -36.768 1.00 56.53 202 GLU A C 1
ATOM 1675 O O . GLU A 1 202 ? -29.458 3.687 -37.895 1.00 56.53 202 GLU A O 1
ATOM 1680 N N . ALA A 1 203 ? -30.618 2.752 -36.217 1.00 54.69 203 ALA A N 1
ATOM 1681 C CA . ALA A 1 203 ? -30.813 1.469 -36.895 1.00 54.69 203 ALA A CA 1
ATOM 1682 C C . ALA A 1 203 ? -31.679 1.593 -38.168 1.00 54.69 203 ALA A C 1
ATOM 1684 O O . ALA A 1 203 ? -31.425 0.905 -39.159 1.00 54.69 203 ALA A O 1
ATOM 1685 N N . GLY A 1 204 ? -32.655 2.510 -38.184 1.00 53.25 204 GLY A N 1
ATOM 1686 C CA . GLY A 1 204 ? -33.508 2.777 -39.351 1.00 53.25 204 GLY A CA 1
ATOM 1687 C C . GLY A 1 204 ? -32.825 3.524 -40.508 1.00 53.25 204 GLY A C 1
ATOM 1688 O O . GLY A 1 204 ? -33.357 3.560 -41.617 1.00 53.25 204 GLY A O 1
ATOM 1689 N N . SER A 1 205 ? -31.643 4.108 -40.281 1.00 47.28 205 SER A N 1
ATOM 1690 C CA . SER A 1 205 ? -30.948 4.983 -41.241 1.00 47.28 205 SER A CA 1
ATOM 1691 C C . SER A 1 205 ? -29.948 4.248 -42.155 1.00 47.28 205 SER A C 1
ATOM 1693 O O . SER A 1 205 ? -29.526 4.784 -43.180 1.00 47.28 205 SER A O 1
ATOM 1695 N N . MET A 1 206 ? -29.596 2.989 -41.864 1.00 44.38 206 MET A N 1
ATOM 1696 C CA . MET A 1 206 ? -28.547 2.259 -42.603 1.00 44.38 206 MET A CA 1
ATOM 1697 C C . MET A 1 206 ? -28.949 1.713 -43.992 1.00 44.38 206 MET A C 1
ATOM 1699 O O . MET A 1 206 ? -28.175 0.969 -44.593 1.00 44.38 206 MET A O 1
ATOM 1703 N N . HIS A 1 207 ? -30.107 2.081 -44.557 1.00 43.88 207 HIS A N 1
ATOM 1704 C CA . HIS A 1 207 ? -30.520 1.625 -45.894 1.00 43.88 207 HIS A CA 1
ATOM 1705 C C . HIS A 1 207 ? -30.663 2.747 -46.934 1.00 43.88 207 HIS A C 1
ATOM 1707 O O . HIS A 1 207 ? -31.718 2.912 -47.545 1.00 43.88 207 HIS A O 1
ATOM 1713 N N . ARG A 1 208 ? -29.581 3.496 -47.181 1.00 43.59 208 ARG A N 1
ATOM 1714 C CA . ARG A 1 208 ? -29.356 4.191 -48.462 1.00 43.59 208 ARG A CA 1
ATOM 1715 C C . ARG A 1 208 ? -27.863 4.266 -48.785 1.00 43.59 208 ARG A C 1
ATOM 1717 O O . ARG A 1 208 ? -27.149 5.080 -48.213 1.00 43.59 208 ARG A O 1
ATOM 1724 N N . GLU A 1 209 ? -27.413 3.478 -49.758 1.00 44.69 209 GLU A N 1
ATOM 1725 C CA . GLU A 1 209 ? -26.226 3.850 -50.537 1.00 44.69 209 GLU A CA 1
ATOM 1726 C C . GLU A 1 209 ? -26.594 4.994 -51.489 1.00 44.69 209 GLU A C 1
ATOM 1728 O O . GLU A 1 209 ? -27.680 4.988 -52.082 1.00 44.69 209 GLU A O 1
ATOM 1733 N N . PRO A 1 210 ? -25.688 5.965 -51.681 1.00 46.78 210 PRO A N 1
ATOM 1734 C CA . PRO A 1 210 ? -25.347 6.251 -53.066 1.00 46.78 210 PRO A CA 1
ATOM 1735 C C . PRO A 1 210 ? -23.862 6.553 -53.311 1.00 46.78 210 PRO A C 1
ATOM 1737 O O . PRO A 1 210 ? -23.255 7.429 -52.707 1.00 46.78 210 PRO A O 1
ATOM 1740 N N . ASN A 1 211 ? -23.374 5.828 -54.315 1.00 34.38 211 ASN A N 1
ATOM 1741 C CA . ASN A 1 211 ? -22.575 6.223 -55.474 1.00 34.38 211 ASN A CA 1
ATOM 1742 C C . ASN A 1 211 ? -21.271 7.034 -55.342 1.00 34.38 211 ASN A C 1
ATOM 1744 O O . ASN A 1 211 ? -21.211 8.187 -54.927 1.00 34.38 211 ASN A O 1
ATOM 1748 N N . VAL A 1 212 ? -20.249 6.385 -55.898 1.00 47.88 212 VAL A N 1
ATOM 1749 C CA . VAL A 1 212 ? -18.877 6.799 -56.181 1.00 47.88 212 VAL A CA 1
ATOM 1750 C C . VAL A 1 212 ? -18.776 8.056 -57.055 1.00 47.88 212 VAL A C 1
ATOM 1752 O O . VAL A 1 212 ? -19.215 8.075 -58.202 1.00 47.88 212 VAL A O 1
ATOM 1755 N N . GLY A 1 213 ? -18.094 9.076 -56.534 1.00 38.41 213 GLY A N 1
ATOM 1756 C CA . GLY A 1 213 ? -17.573 10.213 -57.292 1.00 38.41 213 GLY A CA 1
ATOM 1757 C C . GLY A 1 213 ? -16.088 10.389 -56.983 1.00 38.41 213 GLY A C 1
ATOM 1758 O O . GLY A 1 213 ? -15.720 10.715 -55.858 1.00 38.41 213 GLY A O 1
ATOM 1759 N N . PHE A 1 214 ? -15.233 10.113 -57.968 1.00 41.81 214 PHE A N 1
ATOM 1760 C CA . PHE A 1 214 ? -13.803 10.415 -57.928 1.00 41.81 214 PHE A CA 1
ATOM 1761 C C . PHE A 1 214 ? -13.593 11.884 -58.303 1.00 41.81 214 PHE A C 1
ATOM 1763 O O . PHE A 1 214 ? -13.960 12.260 -59.410 1.00 41.81 214 PHE A O 1
ATOM 1770 N N . ASP A 1 215 ? -12.921 12.661 -57.449 1.00 41.00 215 ASP A N 1
ATOM 1771 C CA . ASP A 1 215 ? -12.322 13.946 -57.828 1.00 41.00 215 ASP A CA 1
ATOM 1772 C C . ASP A 1 215 ? -10.898 14.087 -57.251 1.00 41.00 215 ASP A C 1
ATOM 1774 O O . ASP A 1 215 ? -10.674 13.797 -56.070 1.00 41.00 215 ASP A O 1
ATOM 1778 N N . PRO A 1 216 ? -9.901 14.522 -58.052 1.00 49.94 216 PRO A N 1
ATOM 1779 C CA . PRO A 1 216 ? -8.518 14.644 -57.620 1.00 49.94 216 PRO A CA 1
ATOM 1780 C C . PRO A 1 216 ? -8.156 16.092 -57.254 1.00 49.94 216 PRO A C 1
ATOM 1782 O O . PRO A 1 216 ? -8.309 16.994 -58.073 1.00 49.94 216 PRO A O 1
ATOM 1785 N N . ARG A 1 217 ? -7.557 16.268 -56.065 1.00 37.03 217 ARG A N 1
ATOM 1786 C CA . ARG A 1 217 ? -6.592 17.313 -55.627 1.00 37.03 217 ARG A CA 1
ATOM 1787 C C . ARG A 1 217 ? -6.969 17.911 -54.274 1.00 37.03 217 ARG A C 1
ATOM 1789 O O . ARG A 1 217 ? -7.881 18.722 -54.176 1.00 37.03 217 ARG A O 1
ATOM 1796 N N . SER A 1 218 ? -6.129 17.651 -53.274 1.00 37.88 218 SER A N 1
ATOM 1797 C CA . SER A 1 218 ? -5.581 18.691 -52.390 1.00 37.88 218 SER A CA 1
ATOM 1798 C C . SER A 1 218 ? -4.366 18.147 -51.621 1.00 37.88 218 SER A C 1
ATOM 1800 O O . SER A 1 218 ? -4.375 16.977 -51.237 1.00 37.88 218 SER A O 1
ATOM 1802 N N . PRO A 1 219 ? -3.292 18.940 -51.436 1.00 48.56 219 PRO A N 1
ATOM 1803 C CA . PRO A 1 219 ? -2.030 18.463 -50.889 1.00 48.56 219 PRO A CA 1
ATOM 1804 C C . PRO A 1 219 ? -1.919 18.702 -49.377 1.00 48.56 219 PRO A C 1
ATOM 1806 O O . PRO A 1 219 ? -2.327 19.739 -48.865 1.00 48.56 219 PRO A O 1
ATOM 1809 N N . GLY A 1 220 ? -1.237 17.781 -48.695 1.00 40.09 220 GLY A N 1
ATOM 1810 C CA . GLY A 1 220 ? -0.499 18.077 -47.467 1.00 40.09 220 GLY A CA 1
ATOM 1811 C C . GLY A 1 220 ? -1.199 17.743 -46.149 1.00 40.09 220 GLY A C 1
ATOM 1812 O O . GLY A 1 220 ? -1.959 18.534 -45.606 1.00 40.09 220 GLY A O 1
ATOM 1813 N N . SER A 1 221 ? -0.800 16.626 -45.540 1.00 40.44 221 SER A N 1
ATOM 1814 C CA . SER A 1 221 ? -0.715 16.514 -44.081 1.00 40.44 221 SER A CA 1
ATOM 1815 C C . SER A 1 221 ? 0.393 15.524 -43.691 1.00 40.44 221 SER A C 1
ATOM 1817 O O . SER A 1 221 ? 0.732 14.611 -44.438 1.00 40.44 221 SER A O 1
ATOM 1819 N N . ARG A 1 222 ? 1.047 15.826 -42.562 1.00 47.22 222 ARG A N 1
ATOM 1820 C CA . ARG A 1 222 ? 2.275 15.228 -41.999 1.00 47.22 222 ARG A CA 1
ATOM 1821 C C . ARG A 1 222 ? 2.362 13.692 -42.070 1.00 47.22 222 ARG A C 1
ATOM 1823 O O . ARG A 1 222 ? 1.346 13.023 -41.908 1.00 47.22 222 ARG A O 1
ATOM 1830 N N . PRO A 1 223 ? 3.581 13.115 -42.114 1.00 43.47 223 PRO A N 1
ATOM 1831 C CA . PRO A 1 223 ? 3.746 11.688 -41.877 1.00 43.47 223 PRO A CA 1
ATOM 1832 C C . PRO A 1 223 ? 3.398 11.350 -40.418 1.00 43.47 223 PRO A C 1
ATOM 1834 O O . PRO A 1 223 ? 4.015 11.862 -39.481 1.00 43.47 223 PRO A O 1
ATOM 1837 N N . GLY A 1 224 ? 2.395 10.489 -40.239 1.00 47.66 224 GLY A N 1
ATOM 1838 C CA . GLY A 1 224 ? 2.083 9.842 -38.966 1.00 47.66 224 GLY A CA 1
ATOM 1839 C C . GLY A 1 224 ? 3.154 8.815 -38.560 1.00 47.66 224 GLY A C 1
ATOM 1840 O O . GLY A 1 224 ? 3.976 8.402 -39.386 1.00 47.66 224 GLY A O 1
ATOM 1841 N N . PRO A 1 225 ? 3.181 8.398 -37.283 1.00 46.44 225 PRO A N 1
ATOM 1842 C CA . PRO A 1 225 ? 4.157 7.436 -36.791 1.00 46.44 225 PRO A CA 1
ATOM 1843 C C . PRO A 1 225 ? 3.932 6.064 -37.437 1.00 46.44 225 PRO A C 1
ATOM 1845 O O . PRO A 1 225 ? 2.811 5.563 -37.501 1.00 46.44 225 PRO A O 1
ATOM 1848 N N . LYS A 1 226 ? 5.019 5.450 -37.916 1.00 39.88 226 LYS A N 1
ATOM 1849 C CA . LYS A 1 226 ? 5.018 4.103 -38.494 1.00 39.88 226 LYS A CA 1
ATOM 1850 C C . LYS A 1 226 ? 4.492 3.093 -37.467 1.00 39.88 226 LYS A C 1
ATOM 1852 O O . LYS A 1 226 ? 5.173 2.785 -36.491 1.00 39.88 226 LYS A O 1
ATOM 1857 N N . ALA A 1 227 ? 3.298 2.561 -37.716 1.00 46.94 227 ALA A N 1
ATOM 1858 C CA . ALA A 1 227 ? 2.794 1.364 -37.062 1.00 46.94 227 ALA A CA 1
ATOM 1859 C C . ALA A 1 227 ? 3.625 0.165 -37.537 1.00 46.94 227 ALA A C 1
ATOM 1861 O O . ALA A 1 227 ? 3.669 -0.144 -38.726 1.00 46.94 227 ALA A O 1
ATOM 1862 N N . GLY A 1 228 ? 4.340 -0.475 -36.614 1.00 50.22 228 GLY A N 1
ATOM 1863 C CA . GLY A 1 228 ? 5.220 -1.589 -36.958 1.00 50.22 228 GLY A CA 1
ATOM 1864 C C . GLY A 1 228 ? 6.115 -2.063 -35.822 1.00 50.22 228 GLY A C 1
ATOM 1865 O O . GLY A 1 228 ? 7.244 -2.463 -36.075 1.00 50.22 228 GLY A O 1
ATOM 1866 N N . ALA A 1 229 ? 5.641 -2.022 -34.578 1.00 41.81 229 ALA A N 1
ATOM 1867 C CA . ALA A 1 229 ? 6.269 -2.756 -33.488 1.00 41.81 229 ALA A CA 1
ATOM 1868 C C . ALA A 1 229 ? 5.229 -3.716 -32.912 1.00 41.81 229 ALA A C 1
ATOM 1870 O O . ALA A 1 229 ? 4.256 -3.299 -32.287 1.00 41.81 229 ALA A O 1
ATOM 1871 N N . LYS A 1 230 ? 5.425 -5.013 -33.168 1.00 42.66 230 LYS A N 1
ATOM 1872 C CA . LYS A 1 230 ? 4.757 -6.080 -32.418 1.00 42.66 230 LYS A CA 1
ATOM 1873 C C . LYS A 1 230 ? 5.016 -5.814 -30.929 1.00 42.66 230 LYS A C 1
ATOM 1875 O O . LYS A 1 230 ? 6.174 -5.548 -30.596 1.00 42.66 230 LYS A O 1
ATOM 1880 N N . PRO A 1 231 ? 4.016 -5.891 -30.035 1.00 37.06 231 PRO A N 1
ATOM 1881 C CA . PRO A 1 231 ? 4.305 -5.853 -28.613 1.00 37.06 231 PRO A CA 1
ATOM 1882 C C . PRO A 1 231 ? 5.209 -7.048 -28.308 1.00 37.06 231 PRO A C 1
ATOM 1884 O O . PRO A 1 231 ? 4.817 -8.201 -28.514 1.00 37.06 231 PRO A O 1
ATOM 1887 N N . LEU A 1 232 ? 6.448 -6.771 -27.889 1.00 43.19 232 LEU A N 1
ATOM 1888 C CA . LEU A 1 232 ? 7.280 -7.782 -27.257 1.00 43.19 232 LEU A CA 1
ATOM 1889 C C . LEU A 1 232 ? 6.481 -8.236 -26.037 1.00 43.19 232 LEU A C 1
ATOM 1891 O O . LEU A 1 232 ? 6.237 -7.457 -25.119 1.00 43.19 232 LEU A O 1
ATOM 1895 N N . ARG A 1 233 ? 5.996 -9.477 -26.075 1.00 38.78 233 ARG A N 1
ATOM 1896 C CA . ARG A 1 233 ? 5.511 -10.145 -24.875 1.00 38.78 233 ARG A CA 1
ATOM 1897 C C . ARG A 1 233 ? 6.732 -10.283 -23.984 1.00 38.78 233 ARG A C 1
ATOM 1899 O O . ARG A 1 233 ? 7.591 -11.116 -24.267 1.00 38.78 233 ARG A O 1
ATOM 1906 N N . ASP A 1 234 ? 6.834 -9.430 -22.974 1.00 35.44 234 ASP A N 1
ATOM 1907 C CA . ASP A 1 234 ? 7.797 -9.642 -21.908 1.00 35.44 234 ASP A CA 1
ATOM 1908 C C . ASP A 1 234 ? 7.483 -11.012 -21.291 1.00 35.44 234 ASP A C 1
ATOM 1910 O O . ASP A 1 234 ? 6.342 -11.251 -20.873 1.00 35.44 234 ASP A O 1
ATOM 1914 N N . PRO A 1 235 ? 8.437 -11.959 -21.288 1.00 37.47 235 PRO A N 1
ATOM 1915 C CA . PRO A 1 235 ? 8.254 -13.200 -20.566 1.00 37.47 235 PRO A CA 1
ATOM 1916 C C . PRO A 1 235 ? 8.116 -12.821 -19.097 1.00 37.47 235 PRO A C 1
ATOM 1918 O O . PRO A 1 235 ? 8.984 -12.137 -18.550 1.00 37.47 235 PRO A O 1
ATOM 1921 N N . GLY A 1 236 ? 6.988 -13.214 -18.500 1.00 36.22 236 GLY A N 1
ATOM 1922 C CA . GLY A 1 236 ? 6.661 -12.932 -17.112 1.00 36.22 236 GLY A CA 1
ATOM 1923 C C . GLY A 1 236 ? 7.890 -13.126 -16.239 1.00 36.22 236 GLY A C 1
ATOM 1924 O O . GLY A 1 236 ? 8.439 -14.225 -16.149 1.00 36.22 236 GLY A O 1
ATOM 1925 N N . ILE A 1 237 ? 8.346 -12.030 -15.634 1.00 36.53 237 ILE A N 1
ATOM 1926 C CA . ILE A 1 237 ? 9.337 -12.090 -14.575 1.00 36.53 237 ILE A CA 1
ATOM 1927 C C . ILE A 1 237 ? 8.657 -12.908 -13.484 1.00 36.53 237 ILE A C 1
ATOM 1929 O O . ILE A 1 237 ? 7.735 -12.426 -12.826 1.00 36.53 237 ILE A O 1
ATOM 1933 N N . LEU A 1 238 ? 9.080 -14.164 -13.340 1.00 30.53 238 LEU A N 1
ATOM 1934 C CA . LEU A 1 238 ? 8.796 -14.969 -12.165 1.00 30.53 238 LEU A CA 1
ATOM 1935 C C . LEU A 1 238 ? 9.464 -14.249 -10.995 1.00 30.53 238 LEU A C 1
ATOM 1937 O O . LEU A 1 238 ? 10.627 -14.478 -10.669 1.00 30.53 238 LEU A O 1
ATOM 1941 N N . LEU A 1 239 ? 8.739 -13.294 -10.418 1.00 32.66 239 LEU A N 1
ATOM 1942 C CA . LEU A 1 239 ? 9.054 -12.722 -9.128 1.00 32.66 239 LEU A CA 1
ATOM 1943 C C . LEU A 1 239 ? 8.866 -13.857 -8.128 1.00 32.66 239 LEU A C 1
ATOM 1945 O O . LEU A 1 239 ? 7.758 -14.134 -7.675 1.00 32.66 239 LEU A O 1
ATOM 1949 N N . SER A 1 240 ? 9.955 -14.561 -7.834 1.00 32.91 240 SER A N 1
ATOM 1950 C CA . SER A 1 240 ? 10.023 -15.478 -6.708 1.00 32.91 240 SER A CA 1
ATOM 1951 C C . SER A 1 240 ? 9.926 -14.642 -5.432 1.00 32.91 240 SER A C 1
ATOM 1953 O O . SER A 1 240 ? 10.934 -14.190 -4.886 1.00 32.91 240 SER A O 1
ATOM 1955 N N . PHE A 1 241 ? 8.702 -14.356 -4.999 1.00 33.41 241 PHE A N 1
ATOM 1956 C CA . PHE A 1 241 ? 8.439 -13.756 -3.704 1.00 33.41 241 PHE A CA 1
ATOM 1957 C C . PHE A 1 241 ? 8.510 -14.864 -2.658 1.00 33.41 241 PHE A C 1
ATOM 1959 O O . PHE A 1 241 ? 7.619 -15.701 -2.557 1.00 33.41 241 PHE A O 1
ATOM 1966 N N . SER A 1 242 ? 9.588 -14.891 -1.881 1.00 36.91 242 SER A N 1
ATOM 1967 C CA . SER A 1 242 ? 9.598 -15.654 -0.636 1.00 36.91 242 SER A CA 1
ATOM 1968 C C . SER A 1 242 ? 8.882 -14.822 0.423 1.00 36.91 242 SER A C 1
ATOM 1970 O O . SER A 1 242 ? 9.453 -13.862 0.943 1.00 36.91 242 SER A O 1
ATOM 1972 N N . PHE A 1 243 ? 7.625 -15.168 0.697 1.00 43.22 243 PHE A N 1
ATOM 1973 C CA . PHE A 1 243 ? 6.870 -14.630 1.822 1.00 43.22 243 PHE A CA 1
ATOM 1974 C C . PHE A 1 243 ? 7.284 -15.377 3.085 1.00 43.22 243 PHE A C 1
ATOM 1976 O O . PHE A 1 243 ? 7.222 -16.605 3.138 1.00 43.22 243 PHE A O 1
ATOM 1983 N N . LYS A 1 244 ? 7.739 -14.638 4.097 1.00 44.53 244 LYS A N 1
ATOM 1984 C CA . LYS A 1 244 ? 7.924 -15.179 5.441 1.00 44.53 244 LYS A CA 1
ATOM 1985 C C . LYS A 1 244 ? 6.936 -14.468 6.347 1.00 44.53 244 LYS A C 1
ATOM 1987 O O . LYS A 1 244 ? 7.043 -13.264 6.568 1.00 44.53 244 LYS A O 1
ATOM 1992 N N . ILE A 1 245 ? 5.946 -15.223 6.799 1.00 52.19 245 ILE A N 1
ATOM 1993 C CA . ILE A 1 245 ? 4.821 -14.719 7.573 1.00 52.19 245 ILE A CA 1
ATOM 1994 C C . ILE A 1 245 ? 4.937 -15.268 8.992 1.00 52.19 245 ILE A C 1
ATOM 1996 O O . ILE A 1 245 ? 5.048 -16.479 9.195 1.00 52.19 245 ILE A O 1
ATOM 2000 N N . LEU A 1 246 ? 4.931 -14.362 9.969 1.00 48.94 246 LEU A N 1
ATOM 2001 C CA . LEU A 1 246 ? 4.942 -14.698 11.386 1.00 48.94 246 LEU A CA 1
ATOM 2002 C C . LEU A 1 246 ? 3.647 -14.164 11.999 1.00 48.94 246 LEU A C 1
ATOM 2004 O O . LEU A 1 246 ? 3.398 -12.963 11.975 1.00 48.94 246 LEU A O 1
ATOM 2008 N N . PHE A 1 247 ? 2.829 -15.078 12.510 1.00 52.03 247 PHE A N 1
ATOM 2009 C CA . PHE A 1 247 ? 1.701 -14.740 13.373 1.00 52.03 247 PHE A CA 1
ATOM 2010 C C . PHE A 1 247 ? 2.195 -14.913 14.804 1.00 52.03 247 PHE A C 1
ATOM 2012 O O . PHE A 1 247 ? 2.827 -15.940 15.086 1.00 52.03 247 PHE A O 1
ATOM 2019 N N . ILE A 1 248 ? 1.979 -13.896 15.634 1.00 49.44 248 ILE A N 1
ATOM 2020 C CA . ILE A 1 248 ? 2.330 -13.885 17.057 1.00 49.44 248 ILE A CA 1
ATOM 2021 C C . ILE A 1 248 ? 1.041 -14.016 17.851 1.00 49.44 248 ILE A C 1
ATOM 2023 O O . ILE A 1 248 ? 0.073 -13.327 17.461 1.00 49.44 248 ILE A O 1
#

Foldseek 3Di:
DQPVVQVVQVVCVVVVVAHADDDPPCVPPDDDPRPVPDDDDHDDDDLVVCVVVVHDNRQKDWDDKDKAWDDKDWDWDQDPPRDIDIDIDIAIAIETEIAGDDDDDDDDDDPPPPPDPDPPVVVVVVVVVVVVVPPDDDPPVVVVVVVVVVVCVVCVVVVVVVVVVVVVVVVVVVVVVVVVVVVVVVVVVVVVVVVVVVVVVVVVPPPDDDDDDDDDDDDDDDDDDDDDDDPPPDDDPPSPHDHDYDYD

Organism: Nyctereutes procyonoides (NCBI:txid34880)

InterPro domains:
  IPR001063 Large ribosomal subunit protein uL22 [PF00237] (1-99)
  IPR001063 Large ribosomal subunit protein uL22 [cd00336] (1-98)
  IPR005721 Large ribosomal subunit protein uL22, eukaryota/archaea [PTHR11593] (1-128)
  IPR005721 Large ribosomal subunit protein uL22, eukaryota/archaea [TIGR01038] (1-101)
  IPR036394 Ribosomal protein uL22 superfamily [G3DSA:3.90.470.10] (1-134)
  IPR036394 Ribosomal protein uL22 superfamily [SSF54843] (1-101)

Radius of gyration: 37.89 Å; chains: 1; bounding box: 66×51×124 Å

Secondary structure (DSSP, 8-state):
-BHHHHHHHHHHHHTTSS----SS--TTPPP-GGGGS---------HHHHHHTT--GGGEEEEEEEEEEPPPPEEEEE-GGG-EEEEE---EEEEEEEEE----PPPP-----------HHHHHHHHHHHHHTTSS--SHHHHHHHHHHHHHHHHHHHHHHHHHHHHHHHHHHHHHHHHHHHHHHHHHHHHHHHHHHHHHHHHTT-----------------PPP-----------------EEEEE-

Sequence (248 aa):
MHIGKATKYLKDVTLQKQCVPFRRYNGGVGRCVQAKQGLYTGLVAQEDDAELKGLDVDSLVIEHIQVNKAPKMQHRIYKAHGRINPYMSSPCHIEMILTEKEQIVPKPEEEVAQKKKISQKKLKKQKLMARDNCIHPNILSQDLFYFLFSFLFFFLPFFLSFFLFLSFFFNFYLFMIVTQGEREREREREREREAETQAEGEAGSMHREPNVGFDPRSPGSRPGPKAGAKPLRDPGILLSFSFKILFI

pLDDT: mean 71.3, std 18.81, range [30.53, 97.38]